Protein AF-0000000075396058 (afdb_homodimer)

Radius of gyration: 32.79 Å; Cα contacts (8 Å, |Δi|>4): 788; chains: 2; bounding box: 93×142×96 Å

Solvent-accessible surface area (backbone atoms only — not comparable to full-atom values): 21348 Å² total; per-residue (Å²): 136,85,81,78,80,78,78,78,79,78,77,77,77,78,76,76,76,70,73,75,67,72,75,77,78,73,84,74,80,74,56,50,67,60,26,22,33,31,39,32,47,31,36,39,65,85,55,30,46,33,40,30,45,34,37,39,30,55,91,78,32,35,40,34,34,44,33,38,32,47,72,54,61,63,37,39,37,41,35,28,42,85,10,44,29,42,36,34,37,79,69,97,84,41,48,61,47,78,44,76,71,80,48,47,59,82,54,47,57,63,62,65,88,40,48,75,75,49,74,49,78,52,70,86,34,57,17,40,32,33,37,40,85,94,44,35,39,43,29,24,27,62,88,79,56,45,69,44,34,40,38,34,68,77,53,32,37,35,38,36,29,40,77,42,75,68,38,78,74,65,72,82,76,69,62,75,59,71,72,62,71,50,74,80,68,80,122,136,85,82,76,82,78,79,78,80,78,76,78,79,77,77,77,74,70,74,75,68,73,76,78,80,73,85,75,81,74,56,51,67,58,25,23,32,32,38,30,46,30,37,39,65,85,55,31,45,34,40,29,45,35,37,39,30,56,92,79,32,36,40,35,36,44,32,39,31,46,72,54,62,63,37,41,37,42,34,28,43,86,10,43,29,43,38,33,38,80,71,95,83,42,48,62,48,78,45,75,71,79,49,46,59,82,52,47,57,64,63,66,88,40,46,76,75,49,74,48,77,53,70,84,34,56,16,39,33,30,36,40,87,94,43,34,39,42,28,26,28,62,88,79,58,44,69,42,36,40,37,34,69,76,52,31,36,34,37,38,30,40,76,40,76,68,38,78,76,65,72,83,77,70,63,76,60,71,73,62,71,52,74,80,68,82,121

pLDDT: mean 89.06, std 17.6, range [31.69, 98.94]

Sequence (374 aa):
MRLKNFLLCVTSSIIFLQSINPSVEWPDPTPWPEQFHALLCMTLYSGGHQITDLWYDWPKGRNVNLQQKQLGVFMYDIEWNNGTSFYYTLGTNGTCETVDFGVGIPRPDFLDGANYLGTEVKDGFLCNVWEKVDFIWYYEDVATKRPVRWDFYDGIITHVMTFEVGATLPDSTVQAPEYCFTAQKDVMRLKNFLLCVTSSIIFLQSINPSVEWPDPTPWPEQFHALLCMTLYSGGHQITDLWYDWPKGRNVNLQQKQLGVFMYDIEWNNGTSFYYTLGTNGTCETVDFGVGIPRPDFLDGANYLGTEVKDGFLCNVWEKVDFIWYYEDVATKRPVRWDFYDGIITHVMTFEVGATLPDSTVQAPEYCFTAQKDV

Structure (mmCIF, N/CA/C/O backbone):
data_AF-0000000075396058-model_v1
#
loop_
_entity.id
_entity.type
_entity.pdbx_description
1 polymer 'Transferring glycosyl groups'
#
loop_
_atom_site.group_PDB
_atom_site.id
_atom_site.type_symbol
_atom_site.label_atom_id
_atom_site.label_alt_id
_atom_site.label_comp_id
_atom_site.label_asym_id
_atom_site.label_entity_id
_atom_site.label_seq_id
_atom_site.pdbx_PDB_ins_code
_atom_site.Cartn_x
_atom_site.Cartn_y
_atom_site.Cartn_z
_atom_site.occupancy
_atom_site.B_iso_or_equiv
_atom_site.auth_seq_id
_atom_site.auth_comp_id
_atom_site.auth_asym_id
_atom_site.auth_atom_id
_atom_site.pdbx_PDB_model_num
ATOM 1 N N . MET A 1 1 ? -33.375 -95.688 20.641 1 32.75 1 MET A N 1
ATOM 2 C CA . MET A 1 1 ? -33.781 -94.312 20.359 1 32.75 1 MET A CA 1
ATOM 3 C C . MET A 1 1 ? -32.562 -93.438 20.328 1 32.75 1 MET A C 1
ATOM 5 O O . MET A 1 1 ? -31.938 -93.188 21.359 1 32.75 1 MET A O 1
ATOM 9 N N . ARG A 1 2 ? -31.75 -93.438 19.188 1 38.88 2 ARG A N 1
ATOM 10 C CA . ARG A 1 2 ? -30.516 -92.688 18.859 1 38.88 2 ARG A CA 1
ATOM 11 C C . ARG A 1 2 ? -30.734 -91.188 18.844 1 38.88 2 ARG A C 1
ATOM 13 O O . ARG A 1 2 ? -31.625 -90.688 18.141 1 38.88 2 ARG A O 1
ATOM 20 N N . LEU A 1 3 ? -30.391 -90.438 19.891 1 39.25 3 LEU A N 1
ATOM 21 C CA . LEU A 1 3 ? -30.453 -89 20.094 1 39.25 3 LEU A CA 1
ATOM 22 C C . LEU A 1 3 ? -29.578 -88.25 19.078 1 39.25 3 LEU A C 1
ATOM 24 O O . LEU A 1 3 ? -28.359 -88.438 19.047 1 39.25 3 LEU A O 1
ATOM 28 N N . LYS A 1 4 ? -30.141 -87.938 17.875 1 42.75 4 LYS A N 1
ATOM 29 C CA . LYS A 1 4 ? -29.484 -87.125 16.859 1 42.75 4 LYS A CA 1
ATOM 30 C C . LYS A 1 4 ? -29.188 -85.688 17.406 1 42.75 4 LYS A C 1
ATOM 32 O O . LYS A 1 4 ? -30.094 -85.062 17.891 1 42.75 4 LYS A O 1
ATOM 37 N N . ASN A 1 5 ? -27.969 -85.438 17.906 1 44.66 5 ASN A N 1
ATOM 38 C CA . ASN A 1 5 ? -27.469 -84.062 18.281 1 44.66 5 ASN A CA 1
ATOM 39 C C . ASN A 1 5 ? -27.562 -83.125 17.109 1 44.66 5 ASN A C 1
ATOM 41 O O . ASN A 1 5 ? -26.953 -83.312 16.062 1 44.66 5 ASN A O 1
ATOM 45 N N . PHE A 1 6 ? -28.688 -82.375 16.938 1 48.5 6 PHE A N 1
ATOM 46 C CA . PHE A 1 6 ? -28.828 -81.25 16.031 1 48.5 6 PHE A CA 1
ATOM 47 C C . PHE A 1 6 ? -27.844 -80.125 16.391 1 48.5 6 PHE A C 1
ATOM 49 O O . PHE A 1 6 ? -27.953 -79.562 17.469 1 48.5 6 PHE A O 1
ATOM 56 N N . LEU A 1 7 ? -26.609 -80.188 15.891 1 44.53 7 LEU A N 1
ATOM 57 C CA . LEU A 1 7 ? -25.672 -79.062 16.016 1 44.53 7 LEU A CA 1
ATOM 58 C C . LEU A 1 7 ? -26.203 -77.812 15.336 1 44.53 7 LEU A C 1
ATOM 60 O O . LEU A 1 7 ? -26.438 -77.812 14.125 1 44.53 7 LEU A O 1
ATOM 64 N N . LEU A 1 8 ? -26.891 -76.938 16.078 1 48.81 8 LEU A N 1
ATOM 65 C CA . LEU A 1 8 ? -27.297 -75.625 15.617 1 48.81 8 LEU A CA 1
ATOM 66 C C . LEU A 1 8 ? -26.062 -74.75 15.297 1 48.81 8 LEU A C 1
ATOM 68 O O . LEU A 1 8 ? -25.25 -74.5 16.188 1 48.81 8 LEU A O 1
ATOM 72 N N . CYS A 1 9 ? -25.641 -74.688 14.031 1 49.81 9 CYS A N 1
ATOM 73 C CA . CYS A 1 9 ? -24.609 -73.75 13.57 1 49.81 9 CYS A CA 1
ATOM 74 C C . CYS A 1 9 ? -25.094 -72.312 13.703 1 49.81 9 CYS A C 1
ATOM 76 O O . CYS A 1 9 ? -26 -71.875 12.984 1 49.81 9 CYS A O 1
ATOM 78 N N . VAL A 1 10 ? -24.875 -71.688 14.844 1 50.22 10 VAL A N 1
ATOM 79 C CA . VAL A 1 10 ? -25.078 -70.25 14.984 1 50.22 10 VAL A CA 1
ATOM 80 C C . VAL A 1 10 ? -24.109 -69.5 14.07 1 50.22 10 VAL A C 1
ATOM 82 O O . VAL A 1 10 ? -22.891 -69.5 14.266 1 50.22 10 VAL A O 1
ATOM 85 N N . THR A 1 11 ? -24.484 -69.25 12.797 1 53.09 11 THR A N 1
ATOM 86 C CA . THR A 1 11 ? -23.734 -68.312 11.945 1 53.09 11 THR A CA 1
ATOM 87 C C . THR A 1 11 ? -23.734 -66.938 12.539 1 53.09 11 THR A C 1
ATOM 89 O O . THR A 1 11 ? -24.797 -66.312 12.719 1 53.09 11 THR A O 1
ATOM 92 N N . SER A 1 12 ? -22.766 -66.562 13.359 1 53.81 12 SER A N 1
ATOM 93 C CA . SER A 1 12 ? -22.547 -65.188 13.797 1 53.81 12 SER A CA 1
ATOM 94 C C . SER A 1 12 ? -22.359 -64.25 12.602 1 53.81 12 SER A C 1
ATOM 96 O O . SER A 1 12 ? -21.438 -64.375 11.805 1 53.81 12 SER A O 1
ATOM 98 N N . SER A 1 13 ? -23.453 -63.656 12.109 1 56.41 13 SER A N 1
ATOM 99 C CA . SER A 1 13 ? -23.344 -62.562 11.141 1 56.41 13 SER A CA 1
ATOM 100 C C . SER A 1 13 ? -22.516 -61.406 11.695 1 56.41 13 SER A C 1
ATOM 102 O O . SER A 1 13 ? -22.922 -60.719 12.633 1 56.41 13 SER A O 1
ATOM 104 N N . ILE A 1 14 ? -21.188 -61.406 11.57 1 55.41 14 ILE A N 1
ATOM 105 C CA . ILE A 1 14 ? -20.359 -60.25 11.859 1 55.41 14 ILE A CA 1
ATOM 106 C C . ILE A 1 14 ? -20.797 -59.062 11 1 55.41 14 ILE A C 1
ATOM 108 O O . ILE A 1 14 ? -20.672 -59.094 9.773 1 55.41 14 ILE A O 1
ATOM 112 N N . ILE A 1 15 ? -21.766 -58.281 11.453 1 55.16 15 ILE A N 1
ATOM 113 C CA . ILE A 1 15 ? -22.062 -57 10.82 1 55.16 15 ILE A CA 1
ATOM 114 C C . ILE A 1 15 ? -20.797 -56.125 10.781 1 55.16 15 ILE A C 1
ATOM 116 O O . ILE A 1 15 ? -20.297 -55.719 11.828 1 55.16 15 ILE A O 1
ATOM 120 N N . PHE A 1 16 ? -19.953 -56.188 9.711 1 50.94 16 PHE A N 1
ATOM 121 C CA . PHE A 1 16 ? -18.922 -55.188 9.461 1 50.94 16 PHE A CA 1
ATOM 122 C C . PHE A 1 16 ? -19.531 -53.781 9.414 1 50.94 16 PHE A C 1
ATOM 124 O O . PHE A 1 16 ? -20.219 -53.438 8.453 1 50.94 16 PHE A O 1
ATOM 131 N N . LEU A 1 17 ? -19.734 -53.125 10.539 1 51.53 17 LEU A N 1
ATOM 132 C CA . LEU A 1 17 ? -19.922 -51.688 10.492 1 51.53 17 LEU A CA 1
ATOM 133 C C . LEU A 1 17 ? -18.844 -51.031 9.656 1 51.53 17 LEU A C 1
ATOM 135 O O . LEU A 1 17 ? -17.688 -50.969 10.062 1 51.53 17 LEU A O 1
ATOM 139 N N . GLN A 1 18 ? -19.062 -50.969 8.391 1 53.5 18 GLN A N 1
ATOM 140 C CA . GLN A 1 18 ? -18.219 -50.031 7.633 1 53.5 18 GLN A CA 1
ATOM 141 C C . GLN A 1 18 ? -18.25 -48.656 8.227 1 53.5 18 GLN A C 1
ATOM 143 O O . GLN A 1 18 ? -19.328 -48.031 8.328 1 53.5 18 GLN A O 1
ATOM 148 N N . SER A 1 19 ? -17.359 -48.312 9.086 1 50.75 19 SER A N 1
ATOM 149 C CA . SER A 1 19 ? -17.188 -46.875 9.406 1 50.75 19 SER A CA 1
ATOM 150 C C . SER A 1 19 ? -17.172 -46.031 8.141 1 50.75 19 SER A C 1
ATOM 152 O O . SER A 1 19 ? -16.266 -46.156 7.312 1 50.75 19 SER A O 1
ATOM 154 N N . ILE A 1 20 ? -18.281 -45.719 7.574 1 50.78 20 ILE A N 1
ATOM 155 C CA . ILE A 1 20 ? -18.234 -44.625 6.621 1 50.78 20 ILE A CA 1
ATOM 156 C C . ILE A 1 20 ? -17.422 -43.469 7.207 1 50.78 20 ILE A C 1
ATOM 158 O O . ILE A 1 20 ? -17.859 -42.812 8.164 1 50.78 20 ILE A O 1
ATOM 162 N N . ASN A 1 21 ? -16.109 -43.562 7.309 1 51.34 21 ASN A N 1
ATOM 163 C CA . ASN A 1 21 ? -15.406 -42.312 7.539 1 51.34 21 ASN A CA 1
ATOM 164 C C . ASN A 1 21 ? -15.852 -41.219 6.559 1 51.34 21 ASN A C 1
ATOM 166 O O . ASN A 1 21 ? -15.633 -41.344 5.352 1 51.34 21 ASN A O 1
ATOM 170 N N . PRO A 1 22 ? -16.891 -40.531 6.723 1 53.31 22 PRO A N 1
ATOM 171 C CA . PRO A 1 22 ? -17.156 -39.438 5.773 1 53.31 22 PRO A CA 1
ATOM 172 C C . PRO A 1 22 ? -15.891 -38.719 5.32 1 53.31 22 PRO A C 1
ATOM 174 O O . PRO A 1 22 ? -15.07 -38.312 6.148 1 53.31 22 PRO A O 1
ATOM 177 N N . SER A 1 23 ? -15.242 -39.094 4.273 1 56.88 23 SER A N 1
ATOM 178 C CA . SER A 1 23 ? -14.156 -38.312 3.691 1 56.88 23 SER A CA 1
ATOM 179 C C . SER A 1 23 ? -14.406 -36.812 3.854 1 56.88 23 SER A C 1
ATOM 181 O O . SER A 1 23 ? -15.398 -36.281 3.34 1 56.88 23 SER A O 1
ATOM 183 N N . VAL A 1 24 ? -14.281 -36.219 4.992 1 63.31 24 VAL A N 1
ATOM 184 C CA . VAL A 1 24 ? -14.375 -34.75 5.129 1 63.31 24 VAL A CA 1
ATOM 185 C C . VAL A 1 24 ? -13.695 -34.094 3.939 1 63.31 24 VAL A C 1
ATOM 187 O O . VAL A 1 24 ? -12.516 -34.312 3.686 1 63.31 24 VAL A O 1
ATOM 190 N N . GLU A 1 25 ? -14.383 -33.812 2.891 1 79 25 GLU A N 1
ATOM 191 C CA . GLU A 1 25 ? -13.836 -33.156 1.717 1 79 25 GLU A CA 1
ATOM 192 C C . GLU A 1 25 ? -13.461 -31.703 2.037 1 79 25 GLU A C 1
ATOM 194 O O . GLU A 1 25 ? -14.312 -30.891 2.422 1 79 25 GLU A O 1
ATOM 199 N N . TRP A 1 26 ? -12.156 -31.5 2.213 1 88.19 26 TRP A N 1
ATOM 200 C CA . TRP A 1 26 ? -11.641 -30.141 2.438 1 88.19 26 TRP A CA 1
ATOM 201 C C . TRP A 1 26 ? -11.742 -29.312 1.165 1 88.19 26 TRP A C 1
ATOM 203 O O . TRP A 1 26 ? -11.688 -29.844 0.056 1 88.19 26 TRP A O 1
ATOM 213 N N . PRO A 1 27 ? -11.961 -28.016 1.274 1 95.06 27 PRO A N 1
ATOM 214 C CA . PRO A 1 27 ? -12.07 -27.172 0.08 1 95.06 27 PRO A CA 1
ATOM 215 C C . PRO A 1 27 ? -10.773 -27.125 -0.73 1 95.06 27 PRO A C 1
ATOM 217 O O . PRO A 1 27 ? -9.688 -27.156 -0.158 1 95.06 27 PRO A O 1
ATOM 220 N N . ASP A 1 28 ? -10.938 -27.125 -2.006 1 96.19 28 ASP A N 1
ATOM 221 C CA . ASP A 1 28 ? -9.805 -26.875 -2.893 1 96.19 28 ASP A CA 1
ATOM 222 C C . ASP A 1 28 ? -9.57 -25.375 -3.066 1 96.19 28 ASP A C 1
ATOM 224 O O . ASP A 1 28 ? -10.523 -24.594 -3.127 1 96.19 28 ASP A O 1
ATOM 228 N N . PRO A 1 29 ? -8.305 -24.969 -3.156 1 97.75 29 PRO A N 1
ATOM 229 C CA . PRO A 1 29 ? -8.078 -23.562 -3.492 1 97.75 29 PRO A CA 1
ATOM 230 C C . PRO A 1 29 ? -8.594 -23.203 -4.883 1 97.75 29 PRO A C 1
ATOM 232 O O . PRO A 1 29 ? -8.539 -24.016 -5.801 1 97.75 29 PRO A O 1
ATOM 235 N N . THR A 1 30 ? -9.117 -22.016 -4.992 1 98.25 30 THR A N 1
ATOM 236 C CA . THR A 1 30 ? -9.5 -21.531 -6.312 1 98.25 30 THR A CA 1
ATOM 237 C C . THR A 1 30 ? -8.266 -21.281 -7.176 1 98.25 30 THR A C 1
ATOM 239 O O . THR A 1 30 ? -7.332 -20.594 -6.762 1 98.25 30 THR A O 1
ATOM 242 N N . PRO A 1 31 ? -8.219 -21.875 -8.328 1 98.56 31 PRO A N 1
ATOM 243 C CA . PRO A 1 31 ? -7.102 -21.531 -9.211 1 98.56 31 PRO A CA 1
ATOM 244 C C . PRO A 1 31 ? -7.031 -20.047 -9.523 1 98.56 31 PRO A C 1
ATOM 246 O O . PRO A 1 31 ? -8.062 -19.375 -9.586 1 98.56 31 PRO A O 1
ATOM 249 N N . TRP A 1 32 ? -5.852 -19.578 -9.742 1 98.69 32 TRP A N 1
ATOM 250 C CA . TRP A 1 32 ? -5.711 -18.188 -10.188 1 98.69 32 TRP A CA 1
ATOM 251 C C . TRP A 1 32 ? -6.375 -17.984 -11.547 1 98.69 32 TRP A C 1
ATOM 253 O O . TRP A 1 32 ? -6.305 -18.859 -12.414 1 98.69 32 TRP A O 1
ATOM 263 N N . PRO A 1 33 ? -7.074 -16.828 -11.719 1 98.69 33 PRO A N 1
ATOM 264 C CA . PRO A 1 33 ? -7.477 -16.484 -13.086 1 98.69 33 PRO A CA 1
ATOM 265 C C . PRO A 1 33 ? -6.289 -16.406 -14.047 1 98.69 33 PRO A C 1
ATOM 267 O O . PRO A 1 33 ? -5.172 -16.094 -13.617 1 98.69 33 PRO A O 1
ATOM 270 N N . GLU A 1 34 ? -6.57 -16.609 -15.289 1 98.62 34 GLU A N 1
ATOM 271 C CA . GLU A 1 34 ? -5.512 -16.594 -16.297 1 98.62 34 GLU A CA 1
ATOM 272 C C . GLU A 1 34 ? -4.859 -15.211 -16.375 1 98.62 34 GLU A C 1
ATOM 274 O O . GLU A 1 34 ? -3.691 -15.094 -16.75 1 98.62 34 GLU A O 1
ATOM 279 N N . GLN A 1 35 ? -5.605 -14.242 -16.141 1 98.75 35 GLN A N 1
ATOM 280 C CA . GLN A 1 35 ? -5.121 -12.867 -16.125 1 98.75 35 GLN A CA 1
ATOM 281 C C . GLN A 1 35 ? -5.734 -12.07 -14.977 1 98.75 35 GLN A C 1
ATOM 283 O O . GLN A 1 35 ? -6.938 -12.164 -14.727 1 98.75 35 GLN A O 1
ATOM 288 N N . PHE A 1 36 ? -4.898 -11.281 -14.273 1 98.88 36 PHE A N 1
ATOM 289 C CA . PHE A 1 36 ? -5.422 -10.398 -13.242 1 98.88 36 PHE A CA 1
ATOM 290 C C . PHE A 1 36 ? -4.391 -9.344 -12.867 1 98.88 36 PHE A C 1
ATOM 292 O O . PHE A 1 36 ? -3.207 -9.477 -13.188 1 98.88 36 PHE A O 1
ATOM 299 N N . HIS A 1 37 ? -4.805 -8.289 -12.297 1 98.88 37 HIS A N 1
ATOM 300 C CA . HIS A 1 37 ? -4.008 -7.293 -11.594 1 98.88 37 HIS A CA 1
ATOM 301 C C . HIS A 1 37 ? -4.301 -7.316 -10.094 1 98.88 37 HIS A C 1
ATOM 303 O O . HIS A 1 37 ? -5.461 -7.352 -9.688 1 98.88 37 HIS A O 1
ATOM 309 N N . ALA A 1 38 ? -3.289 -7.367 -9.281 1 98.88 38 ALA A N 1
ATOM 310 C CA . ALA A 1 38 ? -3.422 -7.234 -7.832 1 98.88 38 ALA A CA 1
ATOM 311 C C . ALA A 1 38 ? -2.529 -6.113 -7.297 1 98.88 38 ALA A C 1
ATOM 313 O O . ALA A 1 38 ? -1.354 -6.027 -7.66 1 98.88 38 ALA A O 1
ATOM 314 N N . LEU A 1 39 ? -3.111 -5.215 -6.562 1 98.94 39 LEU A N 1
ATOM 315 C CA . LEU A 1 39 ? -2.352 -4.273 -5.75 1 98.94 39 LEU A CA 1
ATOM 316 C C . LEU A 1 39 ? -2.016 -4.875 -4.391 1 98.94 39 LEU A C 1
ATOM 318 O O . LEU A 1 39 ? -2.898 -5.383 -3.697 1 98.94 39 LEU A O 1
ATOM 322 N N . LEU A 1 40 ? -0.721 -4.832 -4.031 1 98.94 40 LEU A N 1
ATOM 323 C CA . LEU A 1 40 ? -0.261 -5.555 -2.848 1 98.94 40 LEU A CA 1
ATOM 324 C C . LEU A 1 40 ? 0.458 -4.617 -1.885 1 98.94 40 LEU A C 1
ATOM 326 O O . LEU A 1 40 ? 1.258 -3.777 -2.309 1 98.94 40 LEU A O 1
ATOM 330 N N . CYS A 1 41 ? 0.124 -4.668 -0.659 1 98.81 41 CYS A N 1
ATOM 331 C CA . CYS A 1 41 ? 0.947 -4.133 0.419 1 98.81 41 CYS A CA 1
ATOM 332 C C . CYS A 1 41 ? 1.775 -5.23 1.073 1 98.81 41 CYS A C 1
ATOM 334 O O . CYS A 1 41 ? 1.227 -6.227 1.549 1 98.81 41 CYS A O 1
ATOM 336 N N . MET A 1 42 ? 3.088 -4.977 1.146 1 98.56 42 MET A N 1
ATOM 337 C CA . MET A 1 42 ? 3.963 -6.066 1.566 1 98.56 42 MET A CA 1
ATOM 338 C C . MET A 1 42 ? 4.887 -5.617 2.693 1 98.56 42 MET A C 1
ATOM 340 O O . MET A 1 42 ? 5.32 -4.465 2.725 1 98.56 42 MET A O 1
ATOM 344 N N . THR A 1 43 ? 5.09 -6.496 3.596 1 97.88 43 THR A N 1
ATOM 345 C CA . THR A 1 43 ? 6.223 -6.418 4.508 1 97.88 43 THR A CA 1
ATOM 346 C C . THR A 1 43 ? 7.32 -7.398 4.098 1 97.88 43 THR A C 1
ATOM 348 O O . THR A 1 43 ? 7.074 -8.602 3.984 1 97.88 43 THR A O 1
ATOM 351 N N . LEU A 1 44 ? 8.445 -6.844 3.918 1 97.06 44 LEU A N 1
ATOM 352 C CA . LEU A 1 44 ? 9.57 -7.648 3.439 1 97.06 44 LEU A CA 1
ATOM 353 C C . LEU A 1 44 ? 10.258 -8.359 4.594 1 97.06 44 LEU A C 1
ATOM 355 O O . LEU A 1 44 ? 10.031 -8.031 5.762 1 97.06 44 LEU A O 1
ATOM 359 N N . TYR A 1 45 ? 11.102 -9.32 4.262 1 94.81 45 TYR A N 1
ATOM 360 C CA . TYR A 1 45 ? 11.797 -10.094 5.281 1 94.81 45 TYR A CA 1
ATOM 361 C C . TYR A 1 45 ? 12.656 -9.195 6.16 1 94.81 45 TYR A C 1
ATOM 363 O O . TYR A 1 45 ? 12.867 -9.484 7.34 1 94.81 45 TYR A O 1
ATOM 371 N N . SER A 1 46 ? 13.094 -8.07 5.605 1 90.81 46 SER A N 1
ATOM 372 C CA . SER A 1 46 ? 13.922 -7.113 6.328 1 90.81 46 SER A CA 1
ATOM 373 C C . SER A 1 46 ? 13.094 -6.273 7.293 1 90.81 46 SER A C 1
ATOM 375 O O . SER A 1 46 ? 13.641 -5.57 8.141 1 90.81 46 SER A O 1
ATOM 377 N N . GLY A 1 47 ? 11.797 -6.348 7.129 1 91.69 47 GLY A N 1
ATOM 378 C CA . GLY A 1 47 ? 10.906 -5.496 7.906 1 91.69 47 GLY A CA 1
ATOM 379 C C . GLY A 1 47 ? 10.453 -4.262 7.148 1 91.69 47 GLY A C 1
ATOM 380 O O . GLY A 1 47 ? 9.523 -3.574 7.574 1 91.69 47 GLY A O 1
ATOM 381 N N . GLY A 1 48 ? 11.086 -4.012 6.047 1 95.38 48 GLY A N 1
ATOM 382 C CA . GLY A 1 48 ? 10.68 -2.893 5.211 1 95.38 48 GLY A CA 1
ATOM 383 C C . GLY A 1 48 ? 9.367 -3.135 4.496 1 95.38 48 GLY A C 1
ATOM 384 O O . GLY A 1 48 ? 8.844 -4.25 4.504 1 95.38 48 GLY A O 1
ATOM 385 N N . HIS A 1 49 ? 8.867 -2.018 3.91 1 98.5 49 HIS A N 1
ATOM 386 C CA . HIS A 1 49 ? 7.562 -2.098 3.256 1 98.5 49 HIS A CA 1
ATOM 387 C C . HIS A 1 49 ? 7.688 -1.883 1.752 1 98.5 49 HIS A C 1
ATOM 389 O O . HIS A 1 49 ? 8.641 -1.251 1.288 1 98.5 49 HIS A O 1
ATOM 395 N N . GLN A 1 50 ? 6.754 -2.484 1.068 1 98.62 50 GLN A N 1
ATOM 396 C CA . GLN A 1 50 ? 6.711 -2.395 -0.387 1 98.62 50 GLN A CA 1
ATOM 397 C C . GLN A 1 50 ? 5.27 -2.439 -0.897 1 98.62 50 GLN A C 1
ATOM 399 O O . GLN A 1 50 ? 4.445 -3.189 -0.372 1 98.62 50 GLN A O 1
ATOM 404 N N . ILE A 1 51 ? 4.996 -1.568 -1.822 1 98.88 51 ILE A N 1
ATOM 405 C CA . ILE A 1 51 ? 3.764 -1.683 -2.592 1 98.88 51 ILE A CA 1
ATOM 406 C C . ILE A 1 51 ? 4.07 -2.254 -3.975 1 98.88 51 ILE A C 1
ATOM 408 O O . ILE A 1 51 ? 5.004 -1.808 -4.645 1 98.88 51 ILE A O 1
ATOM 412 N N . THR A 1 52 ? 3.275 -3.264 -4.367 1 98.81 52 THR A N 1
ATOM 413 C CA . THR A 1 52 ? 3.521 -3.904 -5.652 1 98.81 52 THR A CA 1
ATOM 414 C C . THR A 1 52 ? 2.246 -3.941 -6.492 1 98.81 52 THR A C 1
ATOM 416 O O . THR A 1 52 ? 1.189 -4.348 -6.004 1 98.81 52 THR A O 1
ATOM 419 N N . ASP A 1 53 ? 2.354 -3.453 -7.699 1 98.75 53 ASP A N 1
ATOM 420 C CA . ASP A 1 53 ? 1.382 -3.783 -8.742 1 98.75 53 ASP A CA 1
ATOM 421 C C . ASP A 1 53 ? 1.755 -5.082 -9.445 1 98.75 53 ASP A C 1
ATOM 423 O O . ASP A 1 53 ? 2.697 -5.113 -10.242 1 98.75 53 ASP A O 1
ATOM 427 N N . LEU A 1 54 ? 1.05 -6.078 -9.109 1 98.81 54 LEU A N 1
ATOM 428 C CA . LEU A 1 54 ? 1.269 -7.383 -9.727 1 98.81 54 LEU A CA 1
ATOM 429 C C . LEU A 1 54 ? 0.349 -7.574 -10.93 1 98.81 54 LEU A C 1
ATOM 431 O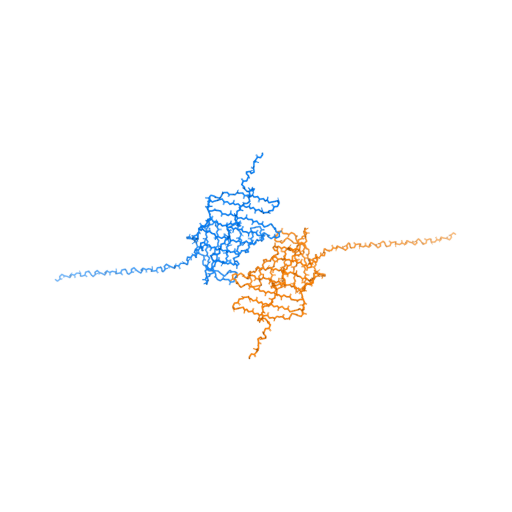 O . LEU A 1 54 ? -0.875 -7.527 -10.789 1 98.81 54 LEU A O 1
ATOM 435 N N . TRP A 1 55 ? 0.915 -7.73 -12.086 1 98.81 55 TRP A N 1
ATOM 436 C CA . TRP A 1 55 ? 0.194 -8.094 -13.305 1 98.81 55 TRP A CA 1
ATOM 437 C C . TRP A 1 55 ? 0.541 -9.516 -13.742 1 98.81 55 TRP A C 1
ATOM 439 O O . TRP A 1 55 ? 1.66 -9.773 -14.188 1 98.81 55 TRP A O 1
ATOM 449 N N . TYR A 1 56 ? -0.416 -10.414 -13.555 1 98.75 56 TYR A N 1
ATOM 450 C CA . TYR A 1 56 ? -0.271 -11.82 -13.922 1 98.75 56 TYR A CA 1
ATOM 451 C C . TYR A 1 56 ? -0.95 -12.117 -15.25 1 98.75 56 TYR A C 1
ATOM 453 O O . TYR A 1 56 ? -2.117 -11.773 -15.445 1 98.75 56 TYR A O 1
ATOM 461 N N . ASP A 1 57 ? -0.209 -12.656 -16.203 1 98.62 57 ASP A N 1
ATOM 462 C CA . ASP A 1 57 ? -0.702 -12.984 -17.531 1 98.62 57 ASP A CA 1
ATOM 463 C C . ASP A 1 57 ? -0.205 -14.352 -17.984 1 98.62 57 ASP A C 1
ATOM 465 O O . ASP A 1 57 ? 0.848 -14.461 -18.625 1 98.62 57 ASP A O 1
ATOM 469 N N . TRP A 1 58 ? -1.007 -15.352 -17.703 1 98.44 58 TRP A N 1
ATOM 470 C CA . TRP A 1 58 ? -0.604 -16.719 -17.984 1 98.44 58 TRP A CA 1
ATOM 471 C C . TRP A 1 58 ? -0.507 -16.969 -19.484 1 98.44 58 TRP A C 1
ATOM 473 O O . TRP A 1 58 ? 0.495 -17.5 -19.969 1 98.44 58 TRP A O 1
ATOM 483 N N . PRO A 1 59 ? -1.498 -16.547 -20.312 1 97.94 59 PRO A N 1
ATOM 484 C CA . PRO A 1 59 ? -1.406 -16.781 -21.75 1 97.94 59 PRO A CA 1
ATOM 485 C C . PRO A 1 59 ? -0.156 -16.156 -22.375 1 97.94 59 PRO A C 1
ATOM 487 O O . PRO A 1 59 ? 0.414 -16.719 -23.312 1 97.94 59 PRO A O 1
ATOM 490 N N . LYS A 1 60 ? 0.285 -15.07 -21.859 1 97.12 60 LYS A N 1
ATOM 491 C CA . LYS A 1 60 ? 1.463 -14.414 -22.422 1 97.12 60 LYS A CA 1
ATOM 492 C C . LYS A 1 60 ? 2.73 -14.828 -21.688 1 97.12 60 LYS A C 1
ATOM 494 O O . LYS A 1 60 ? 3.83 -14.398 -22.031 1 97.12 60 LYS A O 1
ATOM 499 N N . GLY A 1 61 ? 2.596 -15.586 -20.594 1 97.62 61 GLY A N 1
ATOM 500 C CA . GLY A 1 61 ? 3.721 -16.156 -19.875 1 97.62 61 GLY A CA 1
ATOM 501 C C . GLY A 1 61 ? 4.508 -15.125 -19.094 1 97.62 61 GLY A C 1
ATOM 502 O O . GLY A 1 61 ? 5.734 -15.188 -19.031 1 97.62 61 GLY A O 1
ATOM 503 N N . ARG A 1 62 ? 3.785 -14.109 -18.531 1 97.88 62 ARG A N 1
ATOM 504 C CA . ARG A 1 62 ? 4.531 -13.078 -17.828 1 97.88 62 ARG A CA 1
ATOM 505 C C . ARG A 1 62 ? 3.879 -12.758 -16.484 1 97.88 62 ARG A C 1
ATOM 507 O O . ARG A 1 62 ? 2.654 -12.781 -16.359 1 97.88 62 ARG A O 1
ATOM 514 N N . ASN A 1 63 ? 4.641 -12.594 -15.516 1 98.12 63 ASN A N 1
ATOM 515 C CA . ASN A 1 63 ? 4.352 -12.102 -14.172 1 98.12 63 ASN A CA 1
ATOM 516 C C . ASN A 1 63 ? 5.129 -10.82 -13.867 1 98.12 63 ASN A C 1
ATOM 518 O O . ASN A 1 63 ? 6.332 -10.875 -13.602 1 98.12 63 ASN A O 1
ATOM 522 N N . VAL A 1 64 ? 4.426 -9.695 -13.906 1 98.31 64 VAL A N 1
ATOM 523 C CA . VAL A 1 64 ? 5.07 -8.391 -13.805 1 98.31 64 VAL A CA 1
ATOM 524 C C . VAL A 1 64 ? 4.809 -7.793 -12.43 1 98.31 64 VAL A C 1
ATOM 526 O O . VAL A 1 64 ? 3.654 -7.617 -12.023 1 98.31 64 VAL A O 1
ATOM 529 N N . ASN A 1 65 ? 5.836 -7.527 -11.719 1 98.38 65 ASN A N 1
ATOM 530 C CA . ASN A 1 65 ? 5.762 -6.852 -10.43 1 98.38 65 ASN A CA 1
ATOM 531 C C . ASN A 1 65 ? 6.367 -5.449 -10.492 1 98.38 65 ASN A C 1
ATOM 533 O O . ASN A 1 65 ? 7.586 -5.301 -10.609 1 98.38 65 ASN A O 1
ATOM 537 N N . LEU A 1 66 ? 5.555 -4.445 -10.492 1 98.19 66 LEU A N 1
ATOM 538 C CA . LEU A 1 66 ? 6.004 -3.064 -10.344 1 98.19 66 LEU A CA 1
ATOM 539 C C . LEU A 1 66 ? 6.055 -2.67 -8.867 1 98.19 66 LEU A C 1
ATOM 541 O O . LEU A 1 66 ? 5.016 -2.543 -8.219 1 98.19 66 LEU A O 1
ATOM 545 N N . GLN A 1 67 ? 7.25 -2.461 -8.359 1 98.38 67 GLN A N 1
ATOM 546 C CA . GLN A 1 67 ? 7.473 -2.418 -6.918 1 98.38 67 GLN A CA 1
ATOM 547 C C . GLN A 1 67 ? 7.906 -1.024 -6.469 1 98.38 67 GLN A C 1
ATOM 549 O O . GLN A 1 67 ? 8.883 -0.476 -6.984 1 98.38 67 GLN A O 1
ATOM 554 N N . GLN A 1 68 ? 7.203 -0.489 -5.566 1 98.75 68 GLN A N 1
ATOM 555 C CA . GLN A 1 68 ? 7.621 0.708 -4.844 1 98.75 68 GLN A CA 1
ATOM 556 C C . GLN A 1 68 ? 8.07 0.367 -3.428 1 98.75 68 GLN A C 1
ATOM 558 O O . GLN A 1 68 ? 7.246 0.112 -2.551 1 98.75 68 GLN A O 1
ATOM 563 N N . LYS A 1 69 ? 9.352 0.4 -3.219 1 97.88 69 LYS A N 1
ATOM 564 C CA . LYS A 1 69 ? 9.867 0.244 -1.864 1 97.88 69 LYS A CA 1
ATOM 565 C C . LYS A 1 69 ? 9.664 1.517 -1.047 1 97.88 69 LYS A C 1
ATOM 567 O O . LYS A 1 69 ? 9.719 2.623 -1.588 1 97.88 69 LYS A O 1
ATOM 572 N N . GLN A 1 70 ? 9.445 1.29 0.217 1 98.75 70 GLN A N 1
ATOM 573 C CA . GLN A 1 70 ? 9.242 2.434 1.1 1 98.75 70 GLN A CA 1
ATOM 574 C C . GLN A 1 70 ? 10.398 3.424 0.997 1 98.75 70 GLN A C 1
ATOM 576 O O . GLN A 1 70 ? 11.547 3.072 1.271 1 98.75 70 GLN A O 1
ATOM 581 N N . LEU A 1 71 ? 10.008 4.652 0.589 1 98.31 71 LEU A N 1
ATOM 582 C CA . LEU A 1 71 ? 10.938 5.766 0.464 1 98.31 71 LEU A CA 1
ATOM 583 C C . LEU A 1 71 ? 12.172 5.359 -0.331 1 98.31 71 LEU A C 1
ATOM 585 O O . LEU A 1 71 ? 13.273 5.844 -0.064 1 98.31 71 LEU A O 1
ATOM 589 N N . GLY A 1 72 ? 11.969 4.398 -1.208 1 95.12 72 GLY A N 1
ATOM 590 C CA . GLY A 1 72 ? 13.055 3.852 -2.004 1 95.12 72 GLY A CA 1
ATOM 591 C C . GLY A 1 72 ? 12.758 3.84 -3.49 1 95.12 72 GLY A C 1
ATOM 592 O O . GLY A 1 72 ? 12 4.676 -3.986 1 95.12 72 GLY A O 1
ATOM 593 N N . VAL A 1 73 ? 13.367 3.027 -4.164 1 92.25 73 VAL A N 1
ATOM 594 C CA . VAL A 1 73 ? 13.352 3.033 -5.625 1 92.25 73 VAL A CA 1
ATOM 595 C C . VAL A 1 73 ? 12.094 2.322 -6.125 1 92.25 73 VAL A C 1
ATOM 597 O O . VAL A 1 73 ? 11.555 1.45 -5.441 1 92.25 73 VAL A O 1
ATOM 600 N N . PHE A 1 74 ? 11.672 2.826 -7.27 1 96.81 74 PHE A N 1
ATOM 601 C CA . PHE A 1 74 ? 10.695 2.098 -8.062 1 96.81 74 PHE A CA 1
ATOM 602 C C . PHE A 1 74 ? 11.375 1.083 -8.969 1 96.81 74 PHE A C 1
ATOM 604 O O . PHE A 1 74 ? 12.273 1.438 -9.742 1 96.81 74 PHE A O 1
ATOM 611 N N . MET A 1 75 ? 10.977 -0.212 -8.828 1 97 75 MET A N 1
ATOM 612 C CA . MET A 1 75 ? 11.68 -1.279 -9.539 1 97 75 MET A CA 1
ATOM 613 C C . MET A 1 75 ? 10.711 -2.121 -10.359 1 97 75 MET A C 1
ATOM 615 O O . MET A 1 75 ? 9.578 -2.352 -9.945 1 97 75 MET A O 1
ATOM 619 N N . TYR A 1 76 ? 11.242 -2.533 -11.523 1 97.31 76 TYR A N 1
ATOM 620 C CA . TYR A 1 76 ? 10.539 -3.498 -12.367 1 97.31 76 TYR A CA 1
ATOM 621 C C . TYR A 1 76 ? 11.062 -4.91 -12.133 1 97.31 76 TYR A C 1
ATOM 623 O O . TYR A 1 76 ? 12.273 -5.137 -12.148 1 97.31 76 TYR A O 1
ATOM 631 N N . ASP A 1 77 ? 10.227 -5.758 -11.812 1 97.44 77 ASP A N 1
ATOM 632 C CA . ASP A 1 77 ? 10.484 -7.195 -11.734 1 97.44 77 ASP A CA 1
ATOM 633 C C . ASP A 1 77 ? 9.609 -7.961 -12.727 1 97.44 77 ASP A C 1
ATOM 635 O O . ASP A 1 77 ? 8.43 -8.203 -12.469 1 97.44 77 ASP A O 1
ATOM 639 N N . ILE A 1 78 ? 10.227 -8.297 -13.898 1 97.31 78 ILE A N 1
ATOM 640 C CA . ILE A 1 78 ? 9.516 -8.969 -14.977 1 97.31 78 ILE A CA 1
ATOM 641 C C . ILE A 1 78 ? 9.938 -10.438 -15.039 1 97.31 78 ILE A C 1
ATOM 643 O O . ILE A 1 78 ? 11.078 -10.75 -15.383 1 97.31 78 ILE A O 1
ATOM 647 N N . GLU A 1 79 ? 9 -11.273 -14.766 1 97.44 79 GLU A N 1
ATOM 648 C CA . GLU A 1 79 ? 9.25 -12.711 -14.781 1 97.44 79 GLU A CA 1
ATOM 649 C C . GLU A 1 79 ? 8.594 -13.367 -15.984 1 97.44 79 GLU A C 1
ATOM 651 O O . GLU A 1 79 ? 7.402 -13.164 -16.234 1 97.44 79 GLU A O 1
ATOM 656 N N . TRP A 1 80 ? 9.359 -14.203 -16.656 1 96.75 80 TRP A N 1
ATOM 657 C CA . TRP A 1 80 ? 8.852 -14.867 -17.859 1 96.75 80 TRP A CA 1
ATOM 658 C C . TRP A 1 80 ? 8.703 -16.375 -17.625 1 96.75 80 TRP A C 1
ATOM 660 O O . TRP A 1 80 ? 9.43 -16.953 -16.828 1 96.75 80 TRP A O 1
ATOM 670 N N . ASN A 1 81 ? 7.816 -16.906 -18.344 1 96.56 81 ASN A N 1
ATOM 671 C CA . ASN A 1 81 ? 7.52 -18.328 -18.219 1 96.56 81 ASN A CA 1
ATOM 672 C C . ASN A 1 81 ? 8.703 -19.203 -18.641 1 96.56 81 ASN A C 1
ATOM 674 O O . ASN A 1 81 ? 8.742 -20.391 -18.344 1 96.56 81 ASN A O 1
ATOM 678 N N . ASN A 1 82 ? 9.617 -18.688 -19.391 1 95.31 82 ASN A N 1
ATOM 679 C CA . ASN A 1 82 ? 10.789 -19.453 -19.781 1 95.31 82 ASN A CA 1
ATOM 680 C C . ASN A 1 82 ? 11.828 -19.5 -18.672 1 95.31 82 ASN A C 1
ATOM 682 O O . ASN A 1 82 ? 12.906 -20.078 -18.844 1 95.31 82 ASN A O 1
ATOM 686 N N . GLY A 1 83 ? 11.562 -18.797 -17.562 1 96.56 83 GLY A N 1
ATOM 687 C CA . GLY A 1 83 ? 12.43 -18.891 -16.406 1 96.56 83 GLY A CA 1
ATOM 688 C C . GLY A 1 83 ? 13.281 -17.641 -16.203 1 96.56 83 GLY A C 1
ATOM 689 O O . GLY A 1 83 ? 13.891 -17.469 -15.141 1 96.56 83 GLY A O 1
ATOM 690 N N . THR A 1 84 ? 13.289 -16.812 -17.203 1 95.5 84 THR A N 1
ATOM 691 C CA . THR A 1 84 ? 14.109 -15.602 -17.109 1 95.5 84 THR A CA 1
ATOM 692 C C . THR A 1 84 ? 13.359 -14.484 -16.391 1 95.5 84 THR A C 1
ATOM 694 O O . THR A 1 84 ? 12.164 -14.289 -16.625 1 95.5 84 THR A O 1
ATOM 697 N N . SER A 1 85 ? 14.086 -13.75 -15.562 1 96.62 85 SER A N 1
ATOM 698 C CA . SER A 1 85 ? 13.539 -12.57 -14.906 1 96.62 85 SER A CA 1
ATOM 699 C C . SER A 1 85 ? 14.461 -11.367 -15.062 1 96.62 85 SER A C 1
ATOM 701 O O . SER A 1 85 ? 15.688 -11.508 -15 1 96.62 85 SER A O 1
ATOM 703 N N . PHE A 1 86 ? 13.898 -10.266 -15.344 1 96.56 86 PHE A N 1
ATOM 704 C CA . PHE A 1 86 ? 14.617 -9 -15.391 1 96.56 86 PHE A CA 1
ATOM 705 C C . PHE A 1 86 ? 14.234 -8.117 -14.211 1 96.56 86 PHE A C 1
ATOM 707 O O . PHE A 1 86 ? 13.047 -7.883 -13.961 1 96.56 86 PHE A O 1
ATOM 714 N N . TYR A 1 87 ? 15.156 -7.691 -13.453 1 97.25 87 TYR A N 1
ATOM 715 C CA . TYR A 1 87 ? 15.008 -6.668 -12.422 1 97.25 87 TYR A CA 1
ATOM 716 C C . TYR A 1 87 ? 15.672 -5.363 -12.844 1 97.25 87 TYR A C 1
ATOM 718 O O . TYR A 1 87 ? 16.891 -5.32 -13.047 1 97.25 87 TYR A O 1
ATOM 726 N N . TYR A 1 88 ? 14.883 -4.32 -12.969 1 96.75 88 TYR A N 1
ATOM 727 C CA . TYR A 1 88 ? 15.562 -3.127 -13.461 1 96.75 88 TYR A CA 1
ATOM 728 C C . TYR A 1 88 ? 14.852 -1.864 -12.984 1 96.75 88 TYR A C 1
ATOM 730 O O . TYR A 1 88 ? 13.711 -1.921 -12.531 1 96.75 88 TYR A O 1
ATOM 738 N N . THR A 1 89 ? 15.562 -0.769 -12.953 1 96.31 89 THR A N 1
ATOM 739 C CA . THR A 1 89 ? 15.062 0.587 -12.758 1 96.31 89 THR A CA 1
ATOM 740 C C . THR A 1 89 ? 15.219 1.413 -14.031 1 96.31 89 THR A C 1
ATOM 742 O O . THR A 1 89 ? 16.047 1.087 -14.891 1 96.31 89 THR A O 1
ATOM 745 N N . LEU A 1 90 ? 14.352 2.418 -14.156 1 93.5 90 LEU A N 1
ATOM 746 C CA . LEU A 1 90 ? 14.391 3.26 -15.352 1 93.5 90 LEU A CA 1
ATOM 747 C C . LEU A 1 90 ? 15.055 4.602 -15.039 1 93.5 90 LEU A C 1
ATOM 749 O O . LEU A 1 90 ? 15.227 4.957 -13.875 1 93.5 90 LEU A O 1
ATOM 753 N N . GLY A 1 91 ? 15.469 5.297 -16.156 1 88.44 91 GLY A N 1
ATOM 754 C CA . GLY A 1 91 ? 16.062 6.613 -16.016 1 88.44 91 GLY A CA 1
ATOM 755 C C . GLY A 1 91 ? 17.547 6.641 -16.375 1 88.44 91 GLY A C 1
ATOM 756 O O . GLY A 1 91 ? 18.078 5.648 -16.859 1 88.44 91 GLY A O 1
ATOM 757 N N . THR A 1 92 ? 18.25 7.797 -16.078 1 89.56 92 THR A N 1
ATOM 758 C CA . THR A 1 92 ? 19.625 8.039 -16.484 1 89.56 92 THR A CA 1
ATOM 759 C C . THR A 1 92 ? 20.578 7.074 -15.781 1 89.56 92 THR A C 1
ATOM 761 O O . THR A 1 92 ? 21.531 6.594 -16.375 1 89.56 92 THR A O 1
ATOM 764 N N . ASN A 1 93 ? 20.281 6.691 -14.539 1 90.56 93 ASN A N 1
ATOM 765 C CA . ASN A 1 93 ? 21.109 5.773 -13.766 1 90.56 93 ASN A CA 1
ATOM 766 C C . ASN A 1 93 ? 20.422 4.434 -13.555 1 90.56 93 ASN A C 1
ATOM 768 O O . ASN A 1 93 ? 20.594 3.797 -12.508 1 90.56 93 ASN A O 1
ATOM 772 N N . GLY A 1 94 ? 19.734 4.145 -14.602 1 93.75 94 GLY A N 1
ATOM 773 C CA . GLY A 1 94 ? 19.031 2.879 -14.508 1 93.75 94 GLY A CA 1
ATOM 774 C C . GLY A 1 94 ? 19.953 1.679 -14.414 1 93.75 94 GLY A C 1
ATOM 775 O O . GLY A 1 94 ? 21.031 1.684 -14.984 1 93.75 94 GLY A O 1
ATOM 776 N N . THR A 1 95 ? 19.5 0.642 -13.68 1 95.31 95 THR A N 1
ATOM 777 C CA . THR A 1 95 ? 20.234 -0.6 -13.508 1 95.31 95 THR A CA 1
ATOM 778 C C . THR A 1 95 ? 19.406 -1.799 -13.938 1 95.31 95 THR A C 1
ATOM 780 O O . THR A 1 95 ? 18.172 -1.705 -14.031 1 95.31 95 THR A O 1
ATOM 783 N N . CYS A 1 96 ? 20.141 -2.906 -14.258 1 96.44 96 CYS A N 1
ATOM 784 C CA . CYS A 1 96 ? 19.422 -4.121 -14.641 1 96.44 96 CYS A CA 1
ATOM 785 C C . CYS A 1 96 ? 20.172 -5.363 -14.172 1 96.44 96 CYS A C 1
ATOM 787 O O . CYS A 1 96 ? 21.391 -5.438 -14.289 1 96.44 96 CYS A O 1
ATOM 789 N N . GLU A 1 97 ? 19.422 -6.234 -13.562 1 96.56 97 GLU A N 1
ATOM 790 C CA . GLU A 1 97 ? 19.891 -7.582 -13.234 1 96.56 97 GLU A CA 1
ATOM 791 C C . GLU A 1 97 ? 19.016 -8.641 -13.906 1 96.56 97 GLU A C 1
ATOM 793 O O . GLU A 1 97 ? 17.797 -8.578 -13.836 1 96.56 97 GLU A O 1
ATOM 798 N N . THR A 1 98 ? 19.656 -9.555 -14.602 1 95.38 98 THR A N 1
ATOM 799 C CA . THR A 1 98 ? 18.953 -10.672 -15.219 1 95.38 98 THR A CA 1
ATOM 800 C C . THR A 1 98 ? 19.203 -11.961 -14.445 1 95.38 98 THR A C 1
ATOM 802 O O . THR A 1 98 ? 20.344 -12.281 -14.109 1 95.38 98 THR A O 1
ATOM 805 N N . VAL A 1 99 ? 18.156 -12.641 -14.188 1 95.69 99 VAL A N 1
ATOM 806 C CA . VAL A 1 99 ? 18.25 -13.898 -13.453 1 95.69 99 VAL A CA 1
ATOM 807 C C . VAL A 1 99 ? 17.516 -15 -14.203 1 95.69 99 VAL A C 1
ATOM 809 O O . VAL A 1 99 ? 16.422 -14.773 -14.719 1 95.69 99 VAL A O 1
ATOM 812 N N . ASP A 1 100 ? 18.094 -16.203 -14.234 1 95.69 100 ASP A N 1
ATOM 813 C CA . ASP A 1 100 ? 17.438 -17.406 -14.727 1 95.69 100 ASP A CA 1
ATOM 814 C C . ASP A 1 100 ? 17.094 -18.359 -13.586 1 95.69 100 ASP A C 1
ATOM 816 O O . ASP A 1 100 ? 18 -18.984 -13.016 1 95.69 100 ASP A O 1
ATOM 820 N N . PHE A 1 101 ? 15.859 -18.609 -13.281 1 93.06 101 PHE A N 1
ATOM 821 C CA . PHE A 1 101 ? 15.422 -19.438 -12.164 1 93.06 101 PHE A CA 1
ATOM 822 C C . PHE A 1 101 ? 15.219 -20.875 -12.609 1 93.06 101 PHE A C 1
ATOM 824 O O . PHE A 1 101 ? 15.117 -21.781 -11.781 1 93.06 101 PHE A O 1
ATOM 831 N N . GLY A 1 102 ? 15.117 -21.109 -13.844 1 92.75 102 GLY A N 1
ATOM 832 C CA . GLY A 1 102 ? 14.93 -22.453 -14.375 1 92.75 102 GLY A CA 1
ATOM 833 C C . GLY A 1 102 ? 13.484 -22.906 -14.32 1 92.75 102 GLY A C 1
ATOM 834 O O . GLY A 1 102 ? 13.156 -24 -14.805 1 92.75 102 GLY A O 1
ATOM 835 N N . VAL A 1 103 ? 12.656 -22.141 -13.641 1 93.12 103 VAL A N 1
ATOM 836 C CA . VAL A 1 103 ? 11.234 -22.438 -13.57 1 93.12 103 VAL A CA 1
ATOM 837 C C . VAL A 1 103 ? 10.422 -21.219 -14.016 1 93.12 103 VAL A C 1
ATOM 839 O O . VAL A 1 103 ? 10.852 -20.078 -13.828 1 93.12 103 VAL A O 1
ATOM 842 N N . GLY A 1 104 ? 9.297 -21.438 -14.602 1 95.88 104 GLY A N 1
ATOM 843 C CA . GLY A 1 104 ? 8.445 -20.344 -15.062 1 95.88 104 GLY A CA 1
ATOM 844 C C . GLY A 1 104 ? 7.602 -19.75 -13.953 1 95.88 104 GLY A C 1
ATOM 845 O O . GLY A 1 104 ? 7.891 -19.938 -12.766 1 95.88 104 GLY A O 1
ATOM 846 N N . ILE A 1 105 ? 6.637 -18.984 -14.352 1 97.31 105 ILE A N 1
ATOM 847 C CA . ILE A 1 105 ? 5.738 -18.328 -13.414 1 97.31 105 ILE A CA 1
ATOM 848 C C . ILE A 1 105 ? 4.746 -19.359 -12.852 1 97.31 105 ILE A C 1
ATOM 850 O O . ILE A 1 105 ? 4.562 -20.422 -13.422 1 97.31 105 ILE A O 1
ATOM 854 N N . PRO A 1 106 ? 4.152 -19.062 -11.711 1 96.94 106 PRO A N 1
ATOM 855 C CA . PRO A 1 106 ? 3.178 -20.016 -11.164 1 96.94 106 PRO A CA 1
ATOM 856 C C . PRO A 1 106 ? 2.043 -20.328 -12.141 1 96.94 106 PRO A C 1
ATOM 858 O O . PRO A 1 106 ? 1.482 -19.406 -12.75 1 96.94 106 PRO A O 1
ATOM 861 N N . ARG A 1 107 ? 1.789 -21.625 -12.273 1 97.69 107 ARG A N 1
ATOM 862 C CA . ARG A 1 107 ? 0.594 -21.984 -13.023 1 97.69 107 ARG A CA 1
ATOM 863 C C . ARG A 1 107 ? -0.671 -21.562 -12.281 1 97.69 107 ARG A C 1
ATOM 865 O O . ARG A 1 107 ? -0.672 -21.469 -11.055 1 97.69 107 ARG A O 1
ATOM 872 N N . PRO A 1 108 ? -1.704 -21.391 -13.031 1 98.38 108 PRO A N 1
ATOM 873 C CA . PRO A 1 108 ? -2.959 -21.016 -12.367 1 98.38 108 PRO A CA 1
ATOM 874 C C . PRO A 1 108 ? -3.328 -21.984 -11.234 1 98.38 108 PRO A C 1
ATOM 876 O O . PRO A 1 108 ? -3.842 -21.547 -10.203 1 98.38 108 PRO A O 1
ATOM 879 N N . ASP A 1 109 ? -3.037 -23.25 -11.375 1 98 109 ASP A N 1
ATOM 880 C CA . ASP A 1 109 ? -3.42 -24.234 -10.375 1 98 109 ASP A CA 1
ATOM 881 C C . ASP A 1 109 ? -2.227 -24.625 -9.508 1 98 109 ASP A C 1
ATOM 883 O O . ASP A 1 109 ? -2.129 -25.766 -9.055 1 98 109 ASP A O 1
ATOM 887 N N . PHE A 1 110 ? -1.322 -23.688 -9.281 1 97.19 110 PHE A N 1
ATOM 888 C CA . PHE A 1 110 ? -0.079 -23.984 -8.578 1 97.19 110 PHE A CA 1
ATOM 889 C C . PHE A 1 110 ? -0.358 -24.469 -7.16 1 97.19 110 PHE A C 1
ATOM 891 O O . PHE A 1 110 ? 0.491 -25.109 -6.535 1 97.19 110 PHE A O 1
ATOM 898 N N . LEU A 1 111 ? -1.506 -24.188 -6.582 1 98 111 LEU A N 1
ATOM 899 C CA . LEU A 1 111 ? -1.849 -24.578 -5.219 1 98 111 LEU A CA 1
ATOM 900 C C . LEU A 1 111 ? -2.439 -25.984 -5.191 1 98 111 LEU A C 1
ATOM 902 O O . LEU A 1 111 ? -2.746 -26.516 -4.121 1 98 111 LEU A O 1
ATOM 906 N N . ASP A 1 112 ? -2.629 -26.547 -6.367 1 95.62 112 ASP A N 1
ATOM 907 C CA . ASP A 1 112 ? -3.107 -27.922 -6.387 1 95.62 112 ASP A CA 1
ATOM 908 C C . ASP A 1 112 ? -2.234 -28.812 -5.512 1 95.62 112 ASP A C 1
ATOM 910 O O . ASP A 1 112 ? -1.006 -28.75 -5.574 1 95.62 112 ASP A O 1
ATOM 914 N N . GLY A 1 113 ? -2.934 -29.609 -4.652 1 94.81 113 GLY A N 1
ATOM 915 C CA . GLY A 1 113 ? -2.213 -30.516 -3.779 1 94.81 113 GLY A CA 1
ATOM 916 C C . GLY A 1 113 ? -1.683 -29.859 -2.525 1 94.81 113 GLY A C 1
ATOM 917 O O . GLY A 1 113 ? -0.991 -30.484 -1.724 1 94.81 113 GLY A O 1
ATOM 918 N N . ALA A 1 114 ? -1.995 -28.625 -2.33 1 97.56 114 ALA A N 1
ATOM 919 C CA . ALA A 1 114 ? -1.562 -27.922 -1.123 1 97.56 114 ALA A CA 1
ATOM 920 C C . ALA A 1 114 ? -2.219 -28.516 0.12 1 97.56 114 ALA A C 1
ATOM 922 O O . ALA A 1 114 ? -3.293 -29.109 0.036 1 97.56 114 ALA A O 1
ATOM 923 N N . ASN A 1 115 ? -1.569 -28.375 1.261 1 97.81 115 ASN A N 1
ATOM 924 C CA . ASN A 1 115 ? -2.082 -28.828 2.549 1 97.81 115 ASN A CA 1
ATOM 925 C C . ASN A 1 115 ? -3.102 -27.844 3.123 1 97.81 115 ASN A C 1
ATOM 927 O O . ASN A 1 115 ? -2.777 -26.688 3.387 1 97.81 115 ASN A O 1
ATOM 931 N N . TYR A 1 116 ? -4.246 -28.328 3.289 1 98.19 116 TYR A N 1
ATOM 932 C CA . TYR A 1 116 ? -5.285 -27.5 3.895 1 98.19 116 TYR A CA 1
ATOM 933 C C . TYR A 1 116 ? -5.09 -27.391 5.402 1 98.19 116 TYR A C 1
ATOM 935 O O . TYR A 1 116 ? -4.941 -28.406 6.086 1 98.19 116 TYR A O 1
ATOM 943 N N . LEU A 1 117 ? -5.148 -26.156 5.969 1 98.38 117 LEU A N 1
ATOM 944 C CA . LEU A 1 117 ? -4.816 -25.938 7.371 1 98.38 117 LEU A CA 1
ATOM 945 C C . LEU A 1 117 ? -6.047 -25.5 8.164 1 98.38 117 LEU A C 1
ATOM 947 O O . LEU A 1 117 ? -5.969 -25.297 9.375 1 98.38 117 LEU A O 1
ATOM 951 N N . GLY A 1 118 ? -7.203 -25.328 7.484 1 98.38 118 GLY A N 1
ATOM 952 C CA . GLY A 1 118 ? -8.414 -24.859 8.148 1 98.38 118 GLY A CA 1
ATOM 953 C C . GLY A 1 118 ? -8.742 -23.406 7.855 1 98.38 118 GLY A C 1
ATOM 954 O O . GLY A 1 118 ? -8.383 -22.891 6.797 1 98.38 118 GLY A O 1
ATOM 955 N N . THR A 1 119 ? -9.594 -22.844 8.695 1 98.56 119 THR A N 1
ATOM 956 C CA . THR A 1 119 ? -9.984 -21.453 8.523 1 98.56 119 THR A CA 1
ATOM 957 C C . THR A 1 119 ? -9.336 -20.578 9.594 1 98.56 119 THR A C 1
ATOM 959 O O . THR A 1 119 ? -9.086 -21.031 10.703 1 98.56 119 THR A O 1
ATOM 962 N N . GLU A 1 120 ? -9.055 -19.422 9.234 1 98.44 120 GLU A N 1
ATOM 963 C CA . GLU A 1 120 ? -8.531 -18.391 10.109 1 98.44 120 GLU A CA 1
ATOM 964 C C . GLU A 1 120 ? -9.062 -17.016 9.711 1 98.44 120 GLU A C 1
ATOM 966 O O . GLU A 1 120 ? -9.242 -16.734 8.523 1 98.44 120 GLU A O 1
ATOM 971 N N . VAL A 1 121 ? -9.297 -16.141 10.711 1 98 121 VAL A N 1
ATOM 972 C CA . VAL A 1 121 ? -9.602 -14.758 10.398 1 98 121 VAL A CA 1
ATOM 973 C C . VAL A 1 121 ? -8.305 -13.969 10.211 1 98 121 VAL A C 1
ATOM 975 O O . VAL A 1 121 ? -7.469 -13.914 11.117 1 98 121 VAL A O 1
ATOM 978 N N . LYS A 1 122 ? -8.125 -13.477 9.016 1 97.31 122 LYS A N 1
ATOM 979 C CA . LYS A 1 122 ? -6.984 -12.625 8.688 1 97.31 122 LYS A CA 1
ATOM 980 C C . LYS A 1 122 ? -7.441 -11.312 8.047 1 97.31 122 LYS A C 1
ATOM 982 O O . LYS A 1 122 ? -8.266 -11.32 7.133 1 97.31 122 LYS A O 1
ATOM 987 N N . ASP A 1 123 ? -6.902 -10.203 8.547 1 96.56 123 ASP A N 1
ATOM 988 C CA . ASP A 1 123 ? -7.203 -8.875 8.023 1 96.56 123 ASP A CA 1
ATOM 989 C C . ASP A 1 123 ? -8.703 -8.586 8.078 1 96.56 123 ASP A C 1
ATOM 991 O O . ASP A 1 123 ? -9.234 -7.875 7.223 1 96.56 123 ASP A O 1
ATOM 995 N N . GLY A 1 124 ? -9.391 -9.273 8.93 1 95.81 124 GLY A N 1
ATOM 996 C CA . GLY A 1 124 ? -10.82 -9.078 9.078 1 95.81 124 GLY A CA 1
ATOM 997 C C . GLY A 1 124 ? -11.648 -9.992 8.188 1 95.81 124 GLY A C 1
ATOM 998 O O . GLY A 1 124 ? -12.875 -9.898 8.164 1 95.81 124 GLY A O 1
ATOM 999 N N . PHE A 1 125 ? -11.016 -10.891 7.461 1 97.88 125 PHE A N 1
ATOM 1000 C CA . PHE A 1 125 ? -11.688 -11.836 6.586 1 97.88 125 PHE A CA 1
ATOM 1001 C C . PHE A 1 125 ? -11.57 -13.258 7.133 1 97.88 125 PHE A C 1
ATOM 1003 O O . PHE A 1 125 ? -10.5 -13.656 7.602 1 97.88 125 PHE A O 1
ATOM 1010 N N . LEU A 1 126 ? -12.672 -13.977 7.098 1 98.69 126 LEU A N 1
ATOM 1011 C CA . LEU A 1 126 ? -12.562 -15.422 7.297 1 98.69 126 LEU A CA 1
ATOM 1012 C C . LEU A 1 126 ? -11.961 -16.094 6.07 1 98.69 126 LEU A C 1
ATOM 1014 O O . LEU A 1 126 ? -12.516 -16.016 4.973 1 98.69 126 LEU A O 1
ATOM 1018 N N . CYS A 1 127 ? -10.852 -16.766 6.328 1 98.75 127 CYS A N 1
ATOM 1019 C CA . CYS A 1 127 ? -10.109 -17.297 5.191 1 98.75 127 CYS A CA 1
ATOM 1020 C C . CYS A 1 127 ? -9.961 -18.812 5.309 1 98.75 127 CYS A C 1
ATOM 1022 O O . CYS A 1 127 ? -9.773 -19.344 6.41 1 98.75 127 CYS A O 1
ATOM 1024 N N . ASN A 1 128 ? -10.047 -19.469 4.184 1 98.81 128 ASN A N 1
ATOM 1025 C CA . ASN A 1 128 ? -9.383 -20.766 4.059 1 98.81 128 ASN A CA 1
ATOM 1026 C C . ASN A 1 128 ? -7.871 -20.609 3.926 1 98.81 128 ASN A C 1
ATOM 1028 O O . ASN A 1 128 ? -7.391 -19.719 3.215 1 98.81 128 ASN A O 1
ATOM 1032 N N . VAL A 1 129 ? -7.172 -21.531 4.578 1 98.88 129 VAL A N 1
ATOM 1033 C CA . VAL A 1 129 ? -5.719 -21.406 4.562 1 98.88 129 VAL A CA 1
ATOM 1034 C C . VAL A 1 129 ? -5.094 -22.703 4.031 1 98.88 129 VAL A C 1
ATOM 1036 O O . VAL A 1 129 ? -5.465 -23.797 4.453 1 98.88 129 VAL A O 1
ATOM 1039 N N . TRP A 1 130 ? -4.199 -22.562 3.045 1 98.75 130 TRP A N 1
ATOM 1040 C CA . TRP A 1 130 ? -3.398 -23.672 2.533 1 98.75 130 TRP A CA 1
ATOM 1041 C C . TRP A 1 130 ? -1.909 -23.375 2.666 1 98.75 130 TRP A C 1
ATOM 1043 O O . TRP A 1 130 ? -1.494 -22.219 2.615 1 98.75 130 TRP A O 1
ATOM 1053 N N . GLU A 1 131 ? -1.195 -24.406 2.799 1 98.5 131 GLU A N 1
ATOM 1054 C CA . GLU A 1 131 ? 0.262 -24.344 2.76 1 98.5 131 GLU A CA 1
ATOM 1055 C C . GLU A 1 131 ? 0.815 -25.094 1.553 1 98.5 131 GLU A C 1
ATOM 1057 O O . GLU A 1 131 ? 0.469 -26.266 1.328 1 98.5 131 GLU A O 1
ATOM 1062 N N . LYS A 1 132 ? 1.457 -24.453 0.746 1 97.56 132 LYS A N 1
ATOM 1063 C CA . LYS A 1 132 ? 2.348 -25.109 -0.211 1 97.56 132 LYS A CA 1
ATOM 1064 C C . LYS A 1 132 ? 3.783 -25.125 0.303 1 97.56 132 LYS A C 1
ATOM 1066 O O . LYS A 1 132 ? 4.445 -24.094 0.367 1 97.56 132 LYS A O 1
ATOM 1071 N N . VAL A 1 133 ? 4.289 -26.234 0.611 1 92 133 VAL A N 1
ATOM 1072 C CA . VAL A 1 133 ? 5.535 -26.422 1.35 1 92 133 VAL A CA 1
ATOM 1073 C C . VAL A 1 133 ? 6.676 -25.719 0.616 1 92 133 VAL A C 1
ATOM 1075 O O . VAL A 1 133 ? 6.777 -25.797 -0.611 1 92 133 VAL A O 1
ATOM 1078 N N . ASP A 1 134 ? 7.5 -25.016 1.501 1 91.19 134 ASP A N 1
ATOM 1079 C CA . ASP A 1 134 ? 8.719 -24.312 1.096 1 91.19 134 ASP A CA 1
ATOM 1080 C C . ASP A 1 134 ? 8.414 -23.219 0.079 1 91.19 134 ASP A C 1
ATOM 1082 O O . ASP A 1 134 ? 9.219 -22.953 -0.811 1 91.19 134 ASP A O 1
ATOM 1086 N N . PHE A 1 135 ? 7.059 -22.766 0.269 1 95.06 135 PHE A N 1
ATOM 1087 C CA . PHE A 1 135 ? 6.73 -21.734 -0.703 1 95.06 135 PHE A CA 1
ATOM 1088 C C . PHE A 1 135 ? 5.824 -20.672 -0.083 1 95.06 135 PHE A C 1
ATOM 1090 O O . PHE A 1 135 ? 6.223 -19.516 0.072 1 95.06 135 PHE A O 1
ATOM 1097 N N . ILE A 1 136 ? 4.574 -21.125 0.304 1 98.19 136 ILE A N 1
ATOM 1098 C CA . ILE A 1 136 ? 3.615 -20.078 0.606 1 98.19 136 ILE A CA 1
ATOM 1099 C C . ILE A 1 136 ? 2.549 -20.609 1.562 1 98.19 136 ILE A C 1
ATOM 1101 O O . ILE A 1 136 ? 2.234 -21.797 1.55 1 98.19 136 ILE A O 1
ATOM 1105 N N . TRP A 1 137 ? 2.078 -19.797 2.5 1 98.81 137 TRP A N 1
ATOM 1106 C CA . TRP A 1 137 ? 0.753 -19.906 3.104 1 98.81 137 TRP A CA 1
ATOM 1107 C C . TRP A 1 137 ? -0.241 -18.984 2.408 1 98.81 137 TRP A C 1
ATOM 1109 O O . TRP A 1 137 ? -0.022 -17.766 2.33 1 98.81 137 TRP A O 1
ATOM 1119 N N . TYR A 1 138 ? -1.253 -19.578 1.92 1 98.88 138 TYR A N 1
ATOM 1120 C CA . TYR A 1 138 ? -2.219 -18.906 1.058 1 98.88 138 TYR A CA 1
ATOM 1121 C C . TYR A 1 138 ? -3.559 -18.734 1.763 1 98.88 138 TYR A C 1
ATOM 1123 O O . TYR A 1 138 ? -4.16 -19.719 2.203 1 98.88 138 TYR A O 1
ATOM 1131 N N . TYR A 1 139 ? -4.035 -17.469 1.912 1 98.88 139 TYR A N 1
ATOM 1132 C CA . TYR A 1 139 ? -5.301 -17.156 2.568 1 98.88 139 TYR A CA 1
ATOM 1133 C C . TYR A 1 139 ? -6.344 -16.688 1.556 1 98.88 139 TYR A C 1
ATOM 1135 O O . TYR A 1 139 ? -6.148 -15.688 0.868 1 98.88 139 TYR A O 1
ATOM 1143 N N . GLU A 1 140 ? -7.395 -17.422 1.45 1 98.88 140 GLU A N 1
ATOM 1144 C CA . GLU A 1 140 ? -8.484 -17.125 0.529 1 98.88 140 GLU A CA 1
ATOM 1145 C C . GLU A 1 140 ? -9.781 -16.844 1.283 1 98.88 140 GLU A C 1
ATOM 1147 O O . GLU A 1 140 ? -10.18 -17.625 2.154 1 98.88 140 GLU A O 1
ATOM 1152 N N . ASP A 1 141 ? -10.352 -15.766 0.959 1 98.75 141 ASP A N 1
ATOM 1153 C CA . ASP A 1 141 ? -11.625 -15.422 1.589 1 98.75 141 ASP A CA 1
ATOM 1154 C C . ASP A 1 141 ? -12.664 -16.531 1.368 1 98.75 141 ASP A C 1
ATOM 1156 O O . ASP A 1 141 ? -12.914 -16.922 0.23 1 98.75 141 ASP A O 1
ATOM 1160 N N . VAL A 1 142 ? -13.242 -16.891 2.418 1 98.56 142 VAL A N 1
ATOM 1161 C CA . VAL A 1 142 ? -14.227 -17.969 2.33 1 98.56 142 VAL A CA 1
ATOM 1162 C C . VAL A 1 142 ? -15.422 -17.5 1.501 1 98.56 142 VAL A C 1
ATOM 1164 O O . VAL A 1 142 ? -15.938 -18.266 0.672 1 98.56 142 VAL A O 1
ATOM 1167 N N . ALA A 1 143 ? -15.82 -16.328 1.687 1 97.62 143 ALA A N 1
ATOM 1168 C CA . ALA A 1 143 ? -17.062 -15.836 1.104 1 97.62 143 ALA A CA 1
ATOM 1169 C C . ALA A 1 143 ? -16.906 -15.555 -0.386 1 97.62 143 ALA A C 1
ATOM 1171 O O . ALA A 1 143 ? -17.766 -15.898 -1.19 1 97.62 143 ALA A O 1
ATOM 1172 N N . THR A 1 144 ? -15.836 -14.953 -0.825 1 97.88 144 THR A N 1
ATOM 1173 C CA . THR A 1 144 ? -15.734 -14.43 -2.182 1 97.88 144 THR A CA 1
ATOM 1174 C C . THR A 1 144 ? -14.75 -15.242 -3.008 1 97.88 144 THR A C 1
ATOM 1176 O O . THR A 1 144 ? -14.703 -15.117 -4.234 1 97.88 144 THR A O 1
ATOM 1179 N N . LYS A 1 145 ? -13.898 -16.016 -2.311 1 98.06 145 LYS A N 1
ATOM 1180 C CA . LYS A 1 145 ? -12.867 -16.844 -2.932 1 98.06 145 LYS A CA 1
ATOM 1181 C C . LYS A 1 145 ? -11.703 -15.992 -3.428 1 98.06 145 LYS A C 1
ATOM 1183 O O . LYS A 1 145 ? -10.789 -16.5 -4.082 1 98.06 145 LYS A O 1
ATOM 1188 N N . ARG A 1 146 ? -11.641 -14.734 -3.166 1 98.31 146 ARG A N 1
ATOM 1189 C CA . ARG A 1 146 ? -10.5 -13.883 -3.516 1 98.31 146 ARG A CA 1
ATOM 1190 C C . ARG A 1 146 ? -9.336 -14.117 -2.564 1 98.31 146 ARG A C 1
ATOM 1192 O O . ARG A 1 146 ? -9.539 -14.375 -1.377 1 98.31 146 ARG A O 1
ATOM 1199 N N . PRO A 1 147 ? -8.141 -14.023 -3.141 1 98.88 147 PRO A N 1
ATOM 1200 C CA . PRO A 1 147 ? -7.004 -14.047 -2.213 1 98.88 147 PRO A CA 1
ATOM 1201 C C . PRO A 1 147 ? -6.977 -12.836 -1.281 1 98.88 147 PRO A C 1
ATOM 1203 O O . PRO A 1 147 ? -7.293 -11.719 -1.702 1 98.88 147 PRO A O 1
ATOM 1206 N N . VAL A 1 148 ? -6.605 -13.094 -0.05 1 98.88 148 VAL A N 1
ATOM 1207 C CA . VAL A 1 148 ? -6.578 -12.039 0.96 1 98.88 148 VAL A CA 1
ATOM 1208 C C . VAL A 1 148 ? -5.133 -11.742 1.356 1 98.88 148 VAL A C 1
ATOM 1210 O O . VAL A 1 148 ? -4.746 -10.586 1.497 1 98.88 148 VAL A O 1
ATOM 1213 N N . ARG A 1 149 ? -4.367 -12.781 1.442 1 98.88 149 ARG A N 1
ATOM 1214 C CA . ARG A 1 149 ? -3.023 -12.664 2.002 1 98.88 149 ARG A CA 1
ATOM 1215 C C . ARG A 1 149 ? -2.131 -13.812 1.542 1 98.88 149 ARG A C 1
ATOM 1217 O O . ARG A 1 149 ? -2.605 -14.93 1.347 1 98.88 149 ARG A O 1
ATOM 1224 N N . TRP A 1 150 ? -0.918 -13.523 1.345 1 98.81 150 TRP A N 1
ATOM 1225 C CA . TRP A 1 150 ? 0.13 -14.484 1.041 1 98.81 150 TRP A CA 1
ATOM 1226 C C . TRP A 1 150 ? 1.307 -14.336 1.999 1 98.81 150 TRP A C 1
ATOM 1228 O O . TRP A 1 150 ? 1.906 -13.258 2.088 1 98.81 150 TRP A O 1
ATOM 1238 N N . ASP A 1 151 ? 1.619 -15.367 2.711 1 98.56 151 ASP A N 1
ATOM 1239 C CA . ASP A 1 151 ? 2.844 -15.438 3.502 1 98.56 151 ASP A CA 1
ATOM 1240 C C . ASP A 1 151 ? 3.863 -16.375 2.854 1 98.56 151 ASP A C 1
ATOM 1242 O O . ASP A 1 151 ? 3.623 -17.578 2.74 1 98.56 151 ASP A O 1
ATOM 1246 N N . PHE A 1 152 ? 4.934 -15.797 2.484 1 98 152 PHE A N 1
ATOM 1247 C CA . PHE A 1 152 ? 5.945 -16.625 1.827 1 98 152 PHE A CA 1
ATOM 1248 C C . PHE A 1 152 ? 6.895 -17.234 2.85 1 98 152 PHE A C 1
ATOM 1250 O O . PHE A 1 152 ? 7.07 -16.688 3.943 1 98 152 PHE A O 1
ATOM 1257 N N . TYR A 1 153 ? 7.535 -18.25 2.439 1 96.25 153 TYR A N 1
ATOM 1258 C CA . TYR A 1 153 ? 8.391 -19.047 3.32 1 96.25 153 TYR A CA 1
ATOM 1259 C C . TYR A 1 153 ? 9.555 -18.203 3.84 1 96.25 153 TYR A C 1
ATOM 1261 O O . TYR A 1 153 ? 10.062 -18.453 4.934 1 96.25 153 TYR A O 1
ATOM 1269 N N . ASP A 1 154 ? 9.93 -17.188 3.166 1 95.38 154 ASP A N 1
ATOM 1270 C CA . ASP A 1 154 ? 11.102 -16.375 3.533 1 95.38 154 ASP A CA 1
ATOM 1271 C C . ASP A 1 154 ? 10.703 -15.227 4.449 1 95.38 154 ASP A C 1
ATOM 1273 O O . ASP A 1 154 ? 11.547 -14.406 4.82 1 95.38 154 ASP A O 1
ATOM 1277 N N . GLY A 1 155 ? 9.492 -15.148 4.734 1 97 155 GLY A N 1
ATOM 1278 C CA . GLY A 1 155 ? 9.078 -14.18 5.734 1 97 155 GLY A CA 1
ATOM 1279 C C . GLY A 1 155 ? 8.336 -12.992 5.145 1 97 155 GLY A C 1
ATOM 1280 O O . GLY A 1 155 ? 7.852 -12.133 5.879 1 97 155 GLY A O 1
ATOM 1281 N N . ILE A 1 156 ? 8.227 -12.922 3.832 1 98.19 156 ILE A N 1
ATOM 1282 C CA . ILE A 1 156 ? 7.488 -11.836 3.199 1 98.19 156 ILE A CA 1
ATOM 1283 C C . ILE A 1 156 ? 5.992 -12.023 3.445 1 98.19 156 ILE A C 1
ATOM 1285 O O . ILE A 1 156 ? 5.461 -13.125 3.287 1 98.19 156 ILE A O 1
ATOM 1289 N N . ILE A 1 157 ? 5.395 -10.961 3.887 1 98.56 157 ILE A N 1
ATOM 1290 C CA . ILE A 1 157 ? 3.949 -10.945 4.094 1 98.56 157 ILE A CA 1
ATOM 1291 C C . ILE A 1 157 ? 3.291 -10.016 3.072 1 98.56 157 ILE A C 1
ATOM 1293 O O . ILE A 1 157 ? 3.717 -8.875 2.896 1 98.56 157 ILE A O 1
ATOM 1297 N N . THR A 1 158 ? 2.262 -10.531 2.393 1 98.75 158 THR A N 1
ATOM 1298 C CA . THR A 1 158 ? 1.602 -9.789 1.325 1 98.75 158 THR A CA 1
ATOM 1299 C C . THR A 1 158 ? 0.105 -9.672 1.597 1 98.75 158 THR A C 1
ATOM 1301 O O . THR A 1 158 ? -0.582 -10.68 1.774 1 98.75 158 THR A O 1
ATOM 1304 N N . HIS A 1 159 ? -0.373 -8.484 1.726 1 98.88 159 HIS A N 1
ATOM 1305 C CA . HIS A 1 159 ? -1.804 -8.211 1.79 1 98.88 159 HIS A CA 1
ATOM 1306 C C . HIS A 1 159 ? -2.35 -7.812 0.423 1 98.88 159 HIS A C 1
ATOM 1308 O O . HIS A 1 159 ? -1.873 -6.852 -0.185 1 98.88 159 HIS A O 1
ATOM 1314 N N . VAL A 1 160 ? -3.338 -8.547 -0.045 1 98.94 160 VAL A N 1
ATOM 1315 C CA . VAL A 1 160 ? -3.943 -8.25 -1.34 1 98.94 160 VAL A CA 1
ATOM 1316 C C . VAL A 1 160 ? -4.965 -7.125 -1.19 1 98.94 160 VAL A C 1
ATOM 1318 O O . VAL A 1 160 ? -6.023 -7.316 -0.584 1 98.94 160 VAL A O 1
ATOM 1321 N N . MET A 1 161 ? -4.664 -6.055 -1.791 1 98.94 161 MET A N 1
ATOM 1322 C CA . MET A 1 161 ? -5.488 -4.859 -1.607 1 98.94 161 MET A CA 1
ATOM 1323 C C . MET A 1 161 ? -6.617 -4.816 -2.629 1 98.94 161 MET A C 1
ATOM 1325 O O . MET A 1 161 ? -7.746 -4.449 -2.297 1 98.94 161 MET A O 1
ATOM 1329 N N . THR A 1 162 ? -6.266 -5.047 -3.838 1 98.88 162 THR A N 1
ATOM 1330 C CA . THR A 1 162 ? -7.234 -5.199 -4.918 1 98.88 162 THR A CA 1
ATOM 1331 C C . THR A 1 162 ? -6.922 -6.441 -5.75 1 98.88 162 THR A C 1
ATOM 1333 O O . THR A 1 162 ? -5.789 -6.922 -5.762 1 98.88 162 THR A O 1
ATOM 1336 N N . PHE A 1 163 ? -7.922 -6.98 -6.324 1 98.88 163 PHE A N 1
ATOM 1337 C CA . PHE A 1 163 ? -7.828 -8.164 -7.172 1 98.88 163 PHE A CA 1
ATOM 1338 C C . PHE A 1 163 ? -8.781 -8.055 -8.359 1 98.88 163 PHE A C 1
ATOM 1340 O O . PHE A 1 163 ? -9.977 -8.328 -8.227 1 98.88 163 PHE A O 1
ATOM 1347 N N . GLU A 1 164 ? -8.211 -7.668 -9.484 1 98.69 164 GLU A N 1
ATOM 1348 C CA . GLU A 1 164 ? -9.023 -7.398 -10.672 1 98.69 164 GLU A CA 1
ATOM 1349 C C . GLU A 1 164 ? -8.82 -8.484 -11.734 1 98.69 164 GLU A C 1
ATOM 1351 O O . GLU A 1 164 ? -7.871 -8.43 -12.516 1 98.69 164 GLU A O 1
ATOM 1356 N N . VAL A 1 165 ? -9.789 -9.367 -11.781 1 98.62 165 VAL A N 1
ATOM 1357 C CA . VAL A 1 165 ? -9.734 -10.484 -12.711 1 98.62 165 VAL A CA 1
ATOM 1358 C C . VAL A 1 165 ? -9.883 -9.977 -14.148 1 98.62 165 VAL A C 1
ATOM 1360 O O . VAL A 1 165 ? -10.719 -9.117 -14.422 1 98.62 165 VAL A O 1
ATOM 1363 N N . GLY A 1 166 ? -9.086 -10.445 -15.008 1 98.62 166 GLY A N 1
ATOM 1364 C CA . GLY A 1 166 ? -9.188 -10.133 -16.422 1 98.62 166 GLY A CA 1
ATOM 1365 C C . GLY A 1 166 ? -8.352 -8.938 -16.844 1 98.62 166 GLY A C 1
ATOM 1366 O O . GLY A 1 166 ? -8.125 -8.711 -18.031 1 98.62 166 GLY A O 1
ATOM 1367 N N . ALA A 1 167 ? -7.84 -8.18 -15.914 1 98.38 167 ALA A N 1
ATOM 1368 C CA . ALA A 1 167 ? -7.012 -7.016 -16.219 1 98.38 167 ALA A CA 1
ATOM 1369 C C . ALA A 1 167 ? -5.672 -7.438 -16.812 1 98.38 167 ALA A C 1
ATOM 1371 O O . ALA A 1 167 ? -5.078 -8.43 -16.375 1 98.38 167 ALA A O 1
ATOM 1372 N N . THR A 1 168 ? -5.195 -6.633 -17.781 1 97.56 168 THR A N 1
ATOM 1373 C CA . THR A 1 168 ? -3.916 -6.914 -18.422 1 97.56 168 THR A CA 1
ATOM 1374 C C . THR A 1 168 ? -3.088 -5.641 -18.562 1 97.56 168 THR A C 1
ATOM 1376 O O . THR A 1 168 ? -3.639 -4.539 -18.594 1 97.56 168 THR A O 1
ATOM 1379 N N . LEU A 1 169 ? -1.857 -5.863 -18.578 1 96.94 169 LEU A N 1
ATOM 1380 C CA . LEU A 1 169 ? -0.913 -4.777 -18.812 1 96.94 169 LEU A CA 1
ATOM 1381 C C . LEU A 1 169 ? -0.553 -4.68 -20.297 1 96.94 169 LEU A C 1
ATOM 1383 O O . LEU A 1 169 ? -0.295 -5.695 -20.938 1 96.94 169 LEU A O 1
ATOM 1387 N N . PRO A 1 170 ? -0.577 -3.432 -20.828 1 94.31 170 PRO A N 1
ATOM 1388 C CA . PRO A 1 170 ? -0.136 -3.307 -22.219 1 94.31 170 PRO A CA 1
ATOM 1389 C C . PRO A 1 170 ? 1.271 -3.854 -22.438 1 94.31 170 PRO A C 1
ATOM 1391 O O . PRO A 1 170 ? 2.139 -3.715 -21.578 1 94.31 170 PRO A O 1
ATOM 1394 N N . ASP A 1 171 ? 1.537 -4.355 -23.609 1 91.5 171 ASP A N 1
ATOM 1395 C CA . ASP A 1 171 ? 2.811 -4.98 -23.953 1 91.5 171 ASP A CA 1
ATOM 1396 C C . ASP A 1 171 ? 3.959 -3.977 -23.859 1 91.5 171 ASP A C 1
ATOM 1398 O O . ASP A 1 171 ? 5.074 -4.336 -23.484 1 91.5 171 ASP A O 1
ATOM 1402 N N . SER A 1 172 ? 3.711 -2.797 -24.172 1 86.19 172 SER A N 1
ATOM 1403 C CA . SER A 1 172 ? 4.75 -1.773 -24.219 1 86.19 172 SER A CA 1
ATOM 1404 C C . SER A 1 172 ? 5.316 -1.494 -22.844 1 86.19 172 SER A C 1
ATOM 1406 O O . SER A 1 172 ? 6.414 -0.947 -22.703 1 86.19 172 SER A O 1
ATOM 1408 N N . THR A 1 173 ? 4.613 -1.911 -21.812 1 85.38 173 THR A N 1
ATOM 1409 C CA . THR A 1 173 ? 5.023 -1.594 -20.453 1 85.38 173 THR A CA 1
ATOM 1410 C C . THR A 1 173 ? 6.035 -2.613 -19.938 1 85.38 173 THR A C 1
ATOM 1412 O O . THR A 1 173 ? 6.719 -2.369 -18.938 1 85.38 173 THR A O 1
ATOM 1415 N N . VAL A 1 174 ? 6.152 -3.734 -20.672 1 85 174 VAL A N 1
ATOM 1416 C CA . VAL A 1 174 ? 6.922 -4.828 -20.078 1 85 174 VAL A CA 1
ATOM 1417 C C . VAL A 1 174 ? 8.242 -4.992 -20.844 1 85 174 VAL A C 1
ATOM 1419 O O . VAL A 1 174 ? 8.992 -5.938 -20.594 1 85 174 VAL A O 1
ATOM 1422 N N . GLN A 1 175 ? 8.531 -4.156 -21.719 1 88.12 175 GLN A N 1
ATOM 1423 C CA . GLN A 1 175 ? 9.797 -4.281 -22.438 1 88.12 175 GLN A CA 1
ATOM 1424 C C . GLN A 1 175 ? 10.961 -3.77 -21.594 1 88.12 175 GLN A C 1
ATOM 1426 O O . GLN A 1 175 ? 11.023 -2.582 -21.266 1 88.12 175 GLN A O 1
ATOM 1431 N N . ALA A 1 176 ? 11.859 -4.699 -21.266 1 91.88 176 ALA A N 1
ATOM 1432 C CA . ALA A 1 176 ? 13.047 -4.301 -20.516 1 91.88 176 ALA A CA 1
ATOM 1433 C C . ALA A 1 176 ? 13.906 -3.34 -21.328 1 91.88 176 ALA A C 1
ATOM 1435 O O . ALA A 1 176 ? 13.977 -3.443 -22.562 1 91.88 176 ALA A O 1
ATOM 1436 N N . PRO A 1 177 ? 14.562 -2.482 -20.672 1 93.31 177 PRO A N 1
ATOM 1437 C CA . PRO A 1 177 ? 15.414 -1.545 -21.391 1 93.31 177 PRO A CA 1
ATOM 1438 C C . PRO A 1 177 ? 16.594 -2.234 -22.078 1 93.31 177 PRO A C 1
ATOM 1440 O O . PRO A 1 177 ? 16.938 -3.361 -21.734 1 93.31 177 PRO A O 1
ATOM 1443 N N . GLU A 1 178 ? 17.109 -1.506 -22.969 1 90.44 178 GLU A N 1
ATOM 1444 C CA . GLU A 1 178 ? 18.172 -2.049 -23.812 1 90.44 178 GLU A CA 1
ATOM 1445 C C . GLU A 1 178 ? 19.359 -2.512 -22.969 1 90.44 178 GLU A C 1
ATOM 1447 O O . GLU A 1 178 ? 20 -3.521 -23.281 1 90.44 178 GLU A O 1
ATOM 1452 N N . TYR A 1 179 ? 19.656 -1.817 -21.891 1 92.31 179 TYR A N 1
ATOM 1453 C CA . TYR A 1 179 ? 20.844 -2.102 -21.094 1 92.31 179 TYR A CA 1
ATOM 1454 C C . TYR A 1 179 ? 20.688 -3.408 -20.328 1 92.31 179 TYR A C 1
ATOM 1456 O O . TYR A 1 179 ? 21.656 -3.893 -19.719 1 92.31 179 TYR A O 1
ATOM 1464 N N . CYS A 1 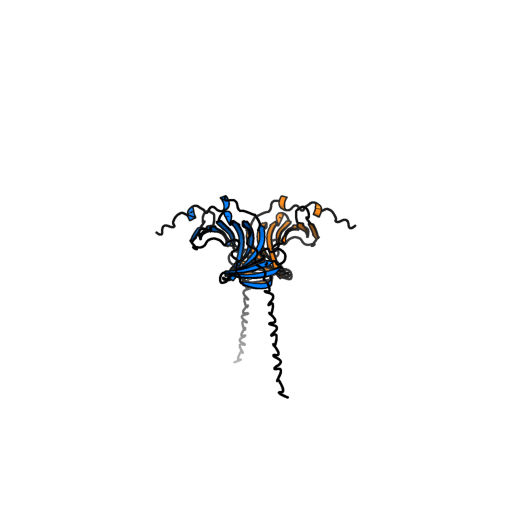180 ? 19.531 -3.965 -20.344 1 93.12 180 CYS A N 1
ATOM 1465 C CA . CYS A 1 180 ? 19.359 -5.289 -19.75 1 93.12 180 CYS A CA 1
ATOM 1466 C C . CYS A 1 180 ? 19.922 -6.367 -20.672 1 93.12 180 CYS A C 1
ATOM 1468 O O . CYS A 1 180 ? 20.125 -7.508 -20.234 1 93.12 180 CYS A O 1
ATOM 1470 N N . PHE A 1 181 ? 20.125 -6.047 -21.859 1 89.31 181 PHE A N 1
ATOM 1471 C CA . PHE A 1 181 ? 20.531 -7.039 -22.844 1 89.31 181 PHE A CA 1
ATOM 1472 C C . PHE A 1 181 ? 21.984 -6.84 -23.25 1 89.31 181 PHE A C 1
ATOM 1474 O O . PHE A 1 181 ? 22.5 -7.555 -24.109 1 89.31 181 PHE A O 1
ATOM 1481 N N . THR A 1 182 ? 22.547 -5.758 -22.859 1 77.81 182 THR A N 1
ATOM 1482 C CA . THR A 1 182 ? 23.953 -5.539 -23.203 1 77.81 182 THR A CA 1
ATOM 1483 C C . THR A 1 182 ? 24.875 -6.172 -22.156 1 77.81 182 THR A C 1
ATOM 1485 O O . THR A 1 182 ? 24.594 -6.109 -20.953 1 77.81 182 THR A O 1
ATOM 1488 N N . ALA A 1 183 ? 25.469 -7.289 -22.422 1 59.59 183 ALA A N 1
ATOM 1489 C CA . ALA A 1 183 ? 26.406 -8.086 -21.625 1 59.59 183 ALA A CA 1
ATOM 1490 C C . ALA A 1 183 ? 27.297 -7.191 -20.781 1 59.59 183 ALA A C 1
ATOM 1492 O O . ALA A 1 183 ? 27.828 -6.191 -21.281 1 59.59 183 ALA A O 1
ATOM 1493 N N . GLN A 1 184 ? 27.016 -7.039 -19.469 1 51.19 184 GLN A N 1
ATOM 1494 C CA . GLN A 1 184 ? 28.141 -6.539 -18.688 1 51.19 184 GLN A CA 1
ATOM 1495 C C . GLN A 1 184 ? 29.438 -7.258 -19.062 1 51.19 184 GLN A C 1
ATOM 1497 O O . GLN A 1 184 ? 29.531 -8.477 -18.922 1 51.19 184 GLN A O 1
ATOM 1502 N N . LYS A 1 185 ? 30.141 -7.004 -20.141 1 42.94 185 LYS A N 1
ATOM 1503 C CA . LYS A 1 185 ? 31.484 -7.512 -20.406 1 42.94 185 LYS A CA 1
ATOM 1504 C C . LYS A 1 185 ? 32.344 -7.535 -19.125 1 42.94 185 LYS A C 1
ATOM 1506 O O . LYS A 1 185 ? 32.5 -6.512 -18.469 1 42.94 185 LYS A O 1
ATOM 1511 N N . ASP A 1 186 ? 32.281 -8.633 -18.453 1 40.59 186 ASP A N 1
ATOM 1512 C CA . ASP A 1 186 ? 33.375 -8.797 -17.531 1 40.59 186 ASP A CA 1
ATOM 1513 C C . ASP A 1 186 ? 34.656 -8.188 -18.109 1 40.59 186 ASP A C 1
ATOM 1515 O O . ASP A 1 186 ? 35.094 -8.57 -19.188 1 40.59 186 ASP A O 1
ATOM 1519 N N . VAL A 1 187 ? 34.844 -6.922 -17.984 1 36.44 187 VAL A N 1
ATOM 1520 C CA . VAL A 1 187 ? 36.281 -6.641 -18.094 1 36.44 187 VAL A CA 1
ATOM 1521 C C . VAL A 1 187 ? 37.062 -7.465 -17.078 1 36.44 187 VAL A C 1
ATOM 1523 O O . VAL A 1 187 ? 36.625 -7.613 -15.93 1 36.44 187 VAL A O 1
ATOM 1526 N N . MET B 1 1 ? 54.344 48.188 73.688 1 32.84 1 MET B N 1
ATOM 1527 C CA . MET B 1 1 ? 54.281 47.625 72.312 1 32.84 1 MET B CA 1
ATOM 1528 C C . MET B 1 1 ? 52.938 46.969 72.062 1 32.84 1 MET B C 1
ATOM 1530 O O . MET B 1 1 ? 52.625 45.969 72.688 1 32.84 1 MET B O 1
ATOM 1534 N N . ARG B 1 2 ? 51.844 47.75 71.688 1 38.97 2 ARG B N 1
ATOM 1535 C CA . ARG B 1 2 ? 50.469 47.438 71.438 1 38.97 2 ARG B CA 1
ATOM 1536 C C . ARG B 1 2 ? 50.344 46.531 70.188 1 38.97 2 ARG B C 1
ATOM 1538 O O . ARG B 1 2 ? 50.875 46.875 69.125 1 38.97 2 ARG B O 1
ATOM 1545 N N . LEU B 1 3 ? 50.156 45.219 70.312 1 40.25 3 LEU B N 1
ATOM 1546 C CA . LEU B 1 3 ? 49.938 44.156 69.312 1 40.25 3 LEU B CA 1
ATOM 1547 C C . LEU B 1 3 ? 48.688 44.438 68.5 1 40.25 3 LEU B C 1
ATOM 1549 O O . LEU B 1 3 ? 47.562 44.469 69.062 1 40.25 3 LEU B O 1
ATOM 1553 N N . LYS B 1 4 ? 48.781 45.25 67.438 1 45.12 4 LYS B N 1
ATOM 1554 C CA . LYS B 1 4 ? 47.688 45.469 66.438 1 45.12 4 LYS B CA 1
ATOM 1555 C C . LYS B 1 4 ? 47.281 44.156 65.812 1 45.12 4 LYS B C 1
ATOM 1557 O O . LYS B 1 4 ? 48.094 43.438 65.25 1 45.12 4 LYS B O 1
ATOM 1562 N N . ASN B 1 5 ? 46.188 43.531 66.25 1 44.22 5 ASN B N 1
ATOM 1563 C CA . ASN B 1 5 ? 45.531 42.375 65.625 1 44.22 5 ASN B CA 1
ATOM 1564 C C . ASN B 1 5 ? 45.094 42.656 64.188 1 44.22 5 ASN B C 1
ATOM 1566 O O . ASN B 1 5 ? 44.281 43.562 63.938 1 44.22 5 ASN B O 1
ATOM 1570 N N . PHE B 1 6 ? 45.938 42.5 63.188 1 48.59 6 PHE B N 1
ATOM 1571 C CA . PHE B 1 6 ? 45.594 42.531 61.781 1 48.59 6 PHE B CA 1
ATOM 1572 C C . PHE B 1 6 ? 44.562 41.438 61.469 1 48.59 6 PHE B C 1
ATOM 1574 O O . PHE B 1 6 ? 44.844 40.25 61.594 1 48.59 6 PHE B O 1
ATOM 1581 N N . LEU B 1 7 ? 43.281 41.719 61.594 1 44.31 7 LEU B N 1
ATOM 1582 C CA . LEU B 1 7 ? 42.188 40.844 61.156 1 44.31 7 LEU B CA 1
ATOM 1583 C C . LEU B 1 7 ? 42.25 40.656 59.656 1 44.31 7 LEU B C 1
ATOM 1585 O O . LEU B 1 7 ? 42.156 41.625 58.875 1 44.31 7 LEU B O 1
ATOM 1589 N N . LEU B 1 8 ? 42.969 39.625 59.156 1 49.09 8 LEU B N 1
ATOM 1590 C CA . LEU B 1 8 ? 42.938 39.188 57.781 1 49.09 8 LEU B CA 1
ATOM 1591 C C . LEU B 1 8 ? 41.531 38.781 57.344 1 49.09 8 LEU B C 1
ATOM 1593 O O . LEU B 1 8 ? 41 37.812 57.906 1 49.09 8 LEU B O 1
ATOM 1597 N N . CYS B 1 9 ? 40.75 39.656 56.75 1 49.84 9 CYS B N 1
ATOM 1598 C CA . CYS B 1 9 ? 39.5 39.312 56.125 1 49.84 9 CYS B CA 1
ATOM 1599 C C . CYS B 1 9 ? 39.688 38.375 54.938 1 49.84 9 CYS B C 1
ATOM 1601 O O . CYS B 1 9 ? 40.25 38.75 53.906 1 49.84 9 CYS B O 1
ATOM 1603 N N . VAL B 1 10 ? 39.719 37.031 55.156 1 50.28 10 VAL B N 1
ATOM 1604 C CA . VAL B 1 10 ? 39.688 36.062 54.094 1 50.28 10 VAL B CA 1
ATOM 1605 C C . VAL B 1 10 ? 38.344 36.188 53.312 1 50.28 10 VAL B C 1
ATOM 1607 O O . VAL B 1 10 ? 37.281 35.906 53.875 1 50.28 10 VAL B O 1
ATOM 1610 N N . THR B 1 11 ? 38.281 37.062 52.312 1 53.06 11 THR B N 1
ATOM 1611 C CA . THR B 1 11 ? 37.156 37.062 51.406 1 53.06 11 THR B CA 1
ATOM 1612 C C . THR B 1 11 ? 37.062 35.719 50.688 1 53.06 11 THR B C 1
ATOM 1614 O O . THR B 1 11 ? 38 35.312 50 1 53.06 11 THR B O 1
ATOM 1617 N N . SER B 1 12 ? 36.281 34.719 51.156 1 53.59 12 SER B N 1
ATOM 1618 C CA . SER B 1 12 ? 35.969 33.5 50.469 1 53.59 12 SER B CA 1
ATOM 1619 C C . SER B 1 12 ? 35.281 33.812 49.125 1 53.59 12 SER B C 1
ATOM 1621 O O . SER B 1 12 ? 34.219 34.406 49.094 1 53.59 12 SER B O 1
ATOM 1623 N N . SER B 1 13 ? 36.062 33.938 48.062 1 56.16 13 SER B N 1
ATOM 1624 C CA . SER B 1 13 ? 35.469 34 46.719 1 56.16 13 SER B CA 1
ATOM 1625 C C . SER B 1 13 ? 34.656 32.75 46.469 1 56.16 13 SER B C 1
ATOM 1627 O O . SER B 1 13 ? 35.188 31.641 46.344 1 56.16 13 SER B O 1
ATOM 1629 N N . ILE B 1 14 ? 33.375 32.688 46.812 1 55.31 14 ILE B N 1
ATOM 1630 C CA . ILE B 1 14 ? 32.438 31.641 46.344 1 55.31 14 ILE B CA 1
ATOM 1631 C C . ILE B 1 14 ? 32.406 31.594 44.844 1 55.31 14 ILE B C 1
ATOM 1633 O O . ILE B 1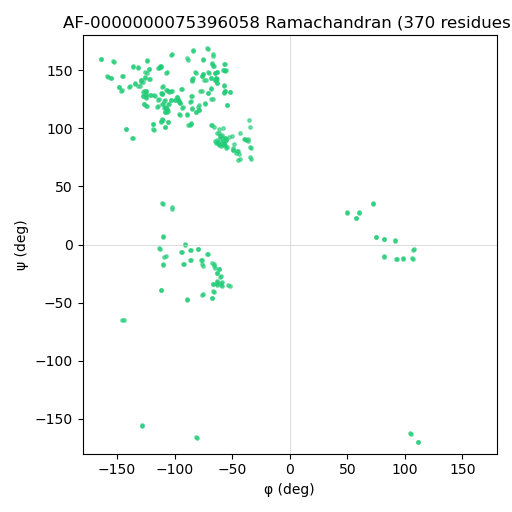 14 ? 31.969 32.531 44.188 1 55.31 14 ILE B O 1
ATOM 1637 N N . ILE B 1 15 ? 33.312 30.859 44.188 1 55.69 15 ILE B N 1
ATOM 1638 C CA . ILE B 1 15 ? 33.219 30.562 42.781 1 55.69 15 ILE B CA 1
ATOM 1639 C C . ILE B 1 15 ? 31.859 29.906 42.5 1 55.69 15 ILE B C 1
ATOM 1641 O O . ILE B 1 15 ? 31.594 28.781 42.938 1 55.69 15 ILE B O 1
ATOM 1645 N N . PHE B 1 16 ? 30.766 30.656 42.188 1 51.59 16 PHE B N 1
ATOM 1646 C CA . PHE B 1 16 ? 29.547 30.109 41.625 1 51.59 16 PHE B CA 1
ATOM 1647 C C . PHE B 1 16 ? 29.859 29.328 40.344 1 51.59 16 PHE B C 1
ATOM 1649 O O . PHE B 1 16 ? 30.156 29.922 39.281 1 51.59 16 PHE B O 1
ATOM 1656 N N . LEU B 1 17 ? 30.266 28.062 40.438 1 51.84 17 LEU B N 1
ATOM 1657 C CA . LEU B 1 17 ? 30.188 27.219 39.281 1 51.84 17 LEU B CA 1
ATOM 1658 C C . LEU B 1 17 ? 28.797 27.297 38.625 1 51.84 17 LEU B C 1
ATOM 1660 O O . LEU B 1 17 ? 27.828 26.797 39.188 1 51.84 17 LEU B O 1
ATOM 1664 N N . GLN B 1 18 ? 28.609 28.25 37.844 1 53.53 18 GLN B N 1
ATOM 1665 C CA . GLN B 1 18 ? 27.438 28.141 36.969 1 53.53 18 GLN B CA 1
ATOM 1666 C C . GLN B 1 18 ? 27.406 26.812 36.25 1 53.53 18 GLN B C 1
ATOM 1668 O O . GLN B 1 18 ? 28.344 26.484 35.5 1 53.53 18 GLN B O 1
ATOM 1673 N N . SER B 1 19 ? 26.75 25.828 36.75 1 51 19 SER B N 1
ATOM 1674 C CA . SER B 1 19 ? 26.453 24.656 35.906 1 51 19 SER B CA 1
ATOM 1675 C C . SER B 1 19 ? 25.922 25.078 34.562 1 51 19 SER B C 1
ATOM 1677 O O . SER B 1 19 ? 24.828 25.641 34.438 1 51 19 SER B O 1
ATOM 1679 N N . ILE B 1 20 ? 26.75 25.5 33.656 1 50.84 20 ILE B N 1
ATOM 1680 C CA . ILE B 1 20 ? 26.25 25.531 32.281 1 50.84 20 ILE B CA 1
ATOM 1681 C C . ILE B 1 20 ? 25.469 24.234 31.984 1 50.84 20 ILE B C 1
ATOM 1683 O O . ILE B 1 20 ? 26.062 23.156 31.922 1 50.84 20 ILE B O 1
ATOM 1687 N N . ASN B 1 21 ? 24.266 24.031 32.5 1 51.72 21 ASN B N 1
ATOM 1688 C CA . ASN B 1 21 ? 23.484 22.969 31.906 1 51.72 21 ASN B CA 1
ATOM 1689 C C . ASN B 1 21 ? 23.438 23.078 30.375 1 51.72 21 ASN B C 1
ATOM 1691 O O . ASN B 1 21 ? 22.906 24.047 29.844 1 51.72 21 ASN B O 1
ATOM 1695 N N . PRO B 1 22 ? 24.359 22.672 29.641 1 53.5 22 PRO B N 1
ATOM 1696 C CA . PRO B 1 22 ? 24.188 22.734 28.188 1 53.5 22 PRO B CA 1
ATOM 1697 C C . PRO B 1 22 ? 22.75 22.453 27.75 1 53.5 22 PRO B C 1
ATOM 1699 O O . PRO B 1 22 ? 22.172 21.438 28.172 1 53.5 22 PRO B O 1
ATOM 1702 N N . SER B 1 23 ? 21.875 23.391 27.641 1 57.44 23 SER B N 1
ATOM 1703 C CA . SER B 1 23 ? 20.562 23.188 27.047 1 57.44 23 SER B CA 1
ATOM 1704 C C . SER B 1 23 ? 20.641 22.172 25.906 1 57.44 23 SER B C 1
ATOM 1706 O O . SER B 1 23 ? 21.328 22.391 24.906 1 57.44 23 SER B O 1
ATOM 1708 N N . VAL B 1 24 ? 20.766 20.891 26.125 1 63.62 24 VAL B N 1
ATOM 1709 C CA . VAL B 1 24 ? 20.688 19.891 25.062 1 63.62 24 VAL B CA 1
ATOM 1710 C C . VAL B 1 24 ? 19.578 20.281 24.078 1 63.62 24 VAL B C 1
ATOM 1712 O O . VAL B 1 24 ? 18.422 20.438 24.453 1 63.62 24 VAL B O 1
ATOM 1715 N N . GLU B 1 25 ? 19.875 21.016 23.062 1 79.25 25 GLU B N 1
ATOM 1716 C CA . GLU B 1 25 ? 18.906 21.406 22.047 1 79.25 25 GLU B CA 1
ATOM 1717 C C . GLU B 1 25 ? 18.438 20.203 21.234 1 79.25 25 GLU B C 1
ATOM 1719 O O . GLU B 1 25 ? 19.25 19.547 20.562 1 79.25 25 GLU B O 1
ATOM 1724 N N . TRP B 1 26 ? 17.234 19.734 21.547 1 88.25 26 TRP B N 1
ATOM 1725 C CA . TRP B 1 26 ? 16.641 18.641 20.797 1 88.25 26 TRP B CA 1
ATOM 1726 C C . TRP B 1 26 ? 16.219 19.094 19.406 1 88.25 26 TRP B C 1
ATOM 1728 O O . TRP B 1 26 ? 15.898 20.266 19.203 1 88.25 26 TRP B O 1
ATOM 1738 N N . PRO B 1 27 ? 16.266 18.234 18.406 1 95.06 27 PRO B N 1
ATOM 1739 C CA . PRO B 1 27 ? 15.883 18.641 17.047 1 95.06 27 PRO B CA 1
ATOM 1740 C C . PRO B 1 27 ? 14.414 19.031 16.938 1 95.06 27 PRO B C 1
ATOM 1742 O O . PRO B 1 27 ? 13.562 18.453 17.625 1 95.06 27 PRO B O 1
ATOM 1745 N N . ASP B 1 28 ? 14.188 20.016 16.141 1 96.06 28 ASP B N 1
ATOM 1746 C CA . ASP B 1 28 ? 12.82 20.375 15.781 1 96.06 28 ASP B CA 1
ATOM 1747 C C . ASP B 1 28 ? 12.328 19.531 14.609 1 96.06 28 ASP B C 1
ATOM 1749 O O . ASP B 1 28 ? 13.086 19.234 13.695 1 96.06 28 ASP B O 1
ATOM 1753 N N . PRO B 1 29 ? 11.039 19.156 14.641 1 97.69 29 PRO B N 1
ATOM 1754 C CA . PRO B 1 29 ? 10.516 18.5 13.445 1 97.69 29 PRO B CA 1
ATOM 1755 C C . PRO B 1 29 ? 10.531 19.406 12.219 1 97.69 29 PRO B C 1
ATOM 1757 O O . PRO B 1 29 ? 10.32 20.625 12.336 1 97.69 29 PRO B O 1
ATOM 1760 N N . THR B 1 30 ? 10.828 18.844 11.094 1 98.19 30 THR B N 1
ATOM 1761 C CA . THR B 1 30 ? 10.727 19.594 9.852 1 98.19 30 THR B CA 1
ATOM 1762 C C . THR B 1 30 ? 9.266 19.938 9.539 1 98.19 30 THR B C 1
ATOM 1764 O O . THR B 1 30 ? 8.414 19.047 9.531 1 98.19 30 THR B O 1
ATOM 1767 N N . PRO B 1 31 ? 8.977 21.172 9.336 1 98.5 31 PRO B N 1
ATOM 1768 C CA . PRO B 1 31 ? 7.609 21.469 8.906 1 98.5 31 PRO B CA 1
ATOM 1769 C C . PRO B 1 31 ? 7.23 20.75 7.609 1 98.5 31 PRO B C 1
ATOM 1771 O O . PRO B 1 31 ? 8.086 20.531 6.75 1 98.5 31 PRO B O 1
ATOM 1774 N N . TRP B 1 32 ? 5.977 20.453 7.484 1 98.69 32 TRP B N 1
ATOM 1775 C CA . TRP B 1 32 ? 5.508 19.906 6.215 1 98.69 32 TRP B CA 1
ATOM 1776 C C . TRP B 1 32 ? 5.695 20.922 5.086 1 98.69 32 TRP B C 1
ATOM 1778 O O . TRP B 1 32 ? 5.496 22.125 5.281 1 98.69 32 TRP B O 1
ATOM 1788 N N . PRO B 1 33 ? 6.141 20.422 3.885 1 98.69 33 PRO B N 1
ATOM 1789 C CA . PRO B 1 33 ? 6.055 21.312 2.729 1 98.69 33 PRO B CA 1
ATOM 1790 C C . PRO B 1 33 ? 4.637 21.812 2.469 1 98.69 33 PRO B C 1
ATOM 1792 O O . PRO B 1 33 ? 3.666 21.141 2.818 1 98.69 33 PRO B O 1
ATOM 1795 N N . GLU B 1 34 ? 4.559 22.938 1.83 1 98.62 34 GLU B N 1
ATOM 1796 C CA . GLU B 1 34 ? 3.254 23.531 1.564 1 98.62 34 GLU B CA 1
ATOM 1797 C C . GLU B 1 34 ? 2.412 22.641 0.66 1 98.62 34 GLU B C 1
ATOM 1799 O O . GLU B 1 34 ? 1.181 22.688 0.705 1 98.62 34 GLU B O 1
ATOM 1804 N N . GLN B 1 35 ? 3.049 21.969 -0.159 1 98.75 35 GLN B N 1
ATOM 1805 C CA . GLN B 1 35 ? 2.389 21.031 -1.06 1 98.75 35 GLN B CA 1
ATOM 1806 C C . GLN B 1 35 ? 3.197 19.734 -1.2 1 98.75 35 GLN B C 1
ATOM 1808 O O . GLN B 1 35 ? 4.422 19.781 -1.351 1 98.75 35 GLN B O 1
ATOM 1813 N N . PHE B 1 36 ? 2.494 18.578 -1.146 1 98.88 36 PHE B N 1
ATOM 1814 C CA . PHE B 1 36 ? 3.166 17.312 -1.397 1 98.88 36 PHE B CA 1
ATOM 1815 C C . PHE B 1 36 ? 2.152 16.203 -1.673 1 98.88 36 PHE B C 1
ATOM 1817 O O . PHE B 1 36 ? 0.962 16.375 -1.398 1 98.88 36 PHE B O 1
ATOM 1824 N N . HIS B 1 37 ? 2.57 15.18 -2.283 1 98.88 37 HIS B N 1
ATOM 1825 C CA . HIS B 1 37 ? 1.885 13.898 -2.398 1 98.88 37 HIS B CA 1
ATOM 1826 C C . HIS B 1 37 ? 2.613 12.805 -1.615 1 98.88 37 HIS B C 1
ATOM 1828 O O . HIS B 1 37 ? 3.838 12.688 -1.703 1 98.88 37 HIS B O 1
ATOM 1834 N N . ALA B 1 38 ? 1.913 12.062 -0.796 1 98.88 38 ALA B N 1
ATOM 1835 C CA . ALA B 1 38 ? 2.453 10.891 -0.111 1 98.88 38 ALA B CA 1
ATOM 1836 C C . ALA B 1 38 ? 1.608 9.648 -0.391 1 98.88 38 ALA B C 1
ATOM 1838 O O . ALA B 1 38 ? 0.38 9.695 -0.292 1 98.88 38 ALA B O 1
ATOM 1839 N N . LEU B 1 39 ? 2.238 8.617 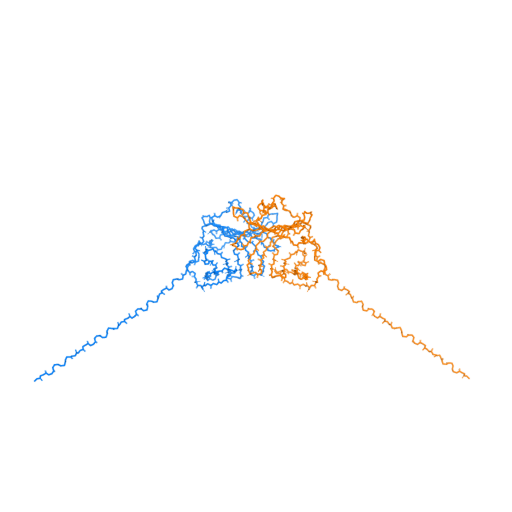-0.853 1 98.94 39 LEU B N 1
ATOM 1840 C CA . LEU B 1 39 ? 1.628 7.293 -0.88 1 98.94 39 LEU B CA 1
ATOM 1841 C C . LEU B 1 39 ? 1.806 6.586 0.458 1 98.94 39 LEU B C 1
ATOM 1843 O O . LEU B 1 39 ? 2.92 6.508 0.982 1 98.94 39 LEU B O 1
ATOM 1847 N N . LEU B 1 40 ? 0.688 6.09 1.018 1 98.94 40 LEU B N 1
ATOM 1848 C CA . LEU B 1 40 ? 0.713 5.57 2.381 1 98.94 40 LEU B CA 1
ATOM 1849 C C . LEU B 1 40 ? 0.188 4.141 2.428 1 98.94 40 LEU B C 1
ATOM 1851 O O . LEU B 1 40 ? -0.815 3.822 1.786 1 98.94 40 LEU B O 1
ATOM 1855 N N . CYS B 1 41 ? 0.878 3.287 3.068 1 98.81 41 CYS B N 1
ATOM 1856 C CA . CYS B 1 41 ? 0.347 2.004 3.52 1 98.81 41 CYS B CA 1
ATOM 1857 C C . CYS B 1 41 ? -0.078 2.074 4.98 1 98.81 41 CYS B C 1
ATOM 1859 O O . CYS B 1 41 ? 0.728 2.41 5.852 1 98.81 41 CYS B O 1
ATOM 1861 N N . MET B 1 42 ? -1.322 1.674 5.227 1 98.56 42 MET B N 1
ATOM 1862 C CA . MET B 1 42 ? -1.861 1.908 6.562 1 98.56 42 MET B CA 1
ATOM 1863 C C . MET B 1 42 ? -2.461 0.63 7.141 1 98.56 42 MET B C 1
ATOM 1865 O O . MET B 1 42 ? -3.023 -0.183 6.406 1 98.56 42 MET B O 1
ATOM 1869 N N . THR B 1 43 ? -2.262 0.462 8.383 1 97.81 43 THR B N 1
ATOM 1870 C CA . THR B 1 43 ? -3.068 -0.452 9.188 1 97.81 43 THR B CA 1
ATOM 1871 C C . THR B 1 43 ? -4.082 0.318 10.031 1 97.81 43 THR B C 1
ATOM 1873 O O . THR B 1 43 ? -3.705 1.192 10.812 1 97.81 43 THR B O 1
ATOM 1876 N N . LEU B 1 44 ? -5.273 -0.051 9.844 1 97.06 44 LEU B N 1
ATOM 1877 C CA . LEU B 1 44 ? -6.352 0.657 10.523 1 97.06 44 LEU B CA 1
ATOM 1878 C C . LEU B 1 44 ? -6.547 0.121 11.938 1 97.06 44 LEU B C 1
ATOM 1880 O O . LEU B 1 44 ? -6.027 -0.941 12.281 1 97.06 44 LEU B O 1
ATOM 1884 N N . TYR B 1 45 ? -7.309 0.863 12.727 1 94.75 45 TYR B N 1
ATOM 1885 C CA . TYR B 1 45 ? -7.539 0.468 14.109 1 94.75 45 TYR B CA 1
ATOM 1886 C C . TYR B 1 45 ? -8.211 -0.896 14.18 1 94.75 45 TYR B C 1
ATOM 1888 O O . TYR B 1 45 ? -8.008 -1.647 15.141 1 94.75 45 TYR B O 1
ATOM 1896 N N . SER B 1 46 ? -8.969 -1.254 13.156 1 90.69 46 SER B N 1
ATOM 1897 C CA . SER B 1 46 ? -9.672 -2.529 13.086 1 90.69 46 SER B CA 1
ATOM 1898 C C . SER B 1 46 ? -8.719 -3.67 12.742 1 90.69 46 SER B C 1
ATOM 1900 O O . SER B 1 46 ? -9.086 -4.844 12.859 1 90.69 46 SER B O 1
ATOM 1902 N N . GLY B 1 47 ? -7.539 -3.305 12.312 1 91.81 47 GLY B N 1
ATOM 1903 C CA . GLY B 1 47 ? -6.598 -4.301 11.836 1 91.81 47 GLY B CA 1
ATOM 1904 C C . GLY B 1 47 ? -6.578 -4.426 10.32 1 91.81 47 GLY B C 1
ATOM 1905 O O . GLY B 1 47 ? -5.68 -5.051 9.758 1 91.81 47 GLY B O 1
ATOM 1906 N N . GLY B 1 48 ? -7.547 -3.83 9.688 1 95.38 48 GLY B N 1
ATOM 1907 C CA . GLY B 1 48 ? -7.582 -3.83 8.234 1 95.38 48 GLY B CA 1
ATOM 1908 C C . GLY B 1 48 ? -6.52 -2.945 7.609 1 95.38 48 GLY B C 1
ATOM 1909 O O . GLY B 1 48 ? -5.859 -2.176 8.312 1 95.38 48 GLY B O 1
ATOM 1910 N N . HIS B 1 49 ? -6.383 -3.139 6.277 1 98.5 49 HIS B N 1
ATOM 1911 C CA . HIS B 1 49 ? -5.34 -2.402 5.574 1 98.5 49 HIS B CA 1
ATOM 1912 C C . HIS B 1 49 ? -5.938 -1.407 4.586 1 98.5 49 HIS B C 1
ATOM 1914 O O . HIS B 1 49 ? -7.062 -1.589 4.121 1 98.5 49 HIS B O 1
ATOM 1920 N N . GLN B 1 50 ? -5.172 -0.375 4.375 1 98.62 50 GLN B N 1
ATOM 1921 C CA . GLN B 1 50 ? -5.582 0.686 3.459 1 98.62 50 GLN B CA 1
ATOM 1922 C C . GLN B 1 50 ? -4.375 1.313 2.771 1 98.62 50 GLN B C 1
ATOM 1924 O O . GLN B 1 50 ? -3.328 1.509 3.396 1 98.62 50 GLN B O 1
ATOM 1929 N N . ILE B 1 51 ? -4.52 1.512 1.502 1 98.88 51 ILE B N 1
ATOM 1930 C CA . ILE B 1 51 ? -3.57 2.354 0.78 1 98.88 51 ILE B CA 1
ATOM 1931 C C . ILE B 1 51 ? -4.191 3.727 0.525 1 98.88 51 ILE B C 1
ATOM 1933 O O . ILE B 1 51 ? -5.34 3.824 0.086 1 98.88 51 IL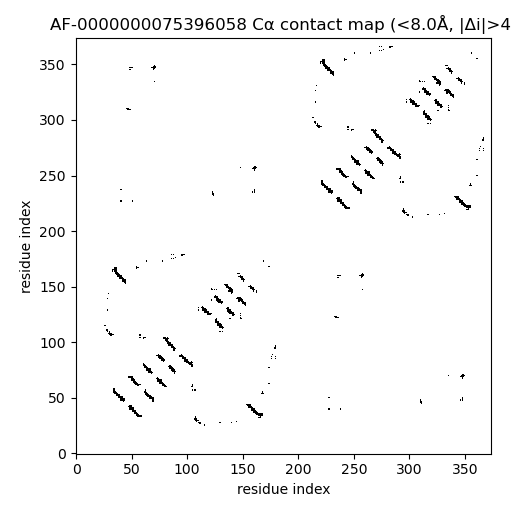E B O 1
ATOM 1937 N N . THR B 1 52 ? -3.412 4.77 0.833 1 98.81 52 THR B N 1
ATOM 1938 C CA . THR B 1 52 ? -3.936 6.121 0.663 1 98.81 52 THR B CA 1
ATOM 1939 C C . THR B 1 52 ? -2.98 6.969 -0.171 1 98.81 52 THR B C 1
ATOM 1941 O O . THR B 1 52 ? -1.778 7.008 0.099 1 98.81 52 THR B O 1
ATOM 1944 N N . ASP B 1 53 ? -3.504 7.578 -1.2 1 98.75 53 ASP B N 1
ATOM 1945 C CA . ASP B 1 53 ? -2.854 8.719 -1.834 1 98.75 53 ASP B CA 1
ATOM 1946 C C . ASP B 1 53 ? -3.227 10.023 -1.133 1 98.75 53 ASP B C 1
ATOM 1948 O O . ASP B 1 53 ? -4.348 10.516 -1.279 1 98.75 53 ASP B O 1
ATOM 1952 N N . LEU B 1 54 ? -2.318 10.484 -0.388 1 98.81 54 LEU B N 1
ATOM 1953 C CA . LEU B 1 54 ? -2.52 11.742 0.32 1 98.81 54 LEU B CA 1
ATOM 1954 C C . LEU B 1 54 ? -1.981 12.914 -0.493 1 98.81 54 LEU B C 1
ATOM 1956 O O . LEU B 1 54 ? -0.794 12.961 -0.822 1 98.81 54 LEU B O 1
ATOM 1960 N N . TRP B 1 55 ? -2.838 13.828 -0.858 1 98.81 55 TRP B N 1
ATOM 1961 C CA . TRP B 1 55 ? -2.469 15.094 -1.49 1 98.81 55 TRP B CA 1
ATOM 1962 C C . TRP B 1 55 ? -2.717 16.266 -0.549 1 98.81 55 TRP B C 1
ATOM 1964 O O . TRP B 1 55 ? -3.867 16.609 -0.269 1 98.81 55 TRP B O 1
ATOM 1974 N N . TYR B 1 56 ? -1.627 16.828 -0.054 1 98.75 56 TYR B N 1
ATOM 1975 C CA . TYR B 1 56 ? -1.664 17.969 0.855 1 98.75 56 TYR B CA 1
ATOM 1976 C C . TYR B 1 56 ? -1.384 19.266 0.112 1 98.75 56 TYR B C 1
ATOM 1978 O O . TYR B 1 56 ? -0.394 19.359 -0.617 1 98.75 56 TYR B O 1
ATOM 1986 N N . ASP B 1 57 ? -2.289 20.219 0.219 1 98.62 57 ASP B N 1
ATOM 1987 C CA . ASP B 1 57 ? -2.18 21.516 -0.446 1 98.62 57 ASP B CA 1
ATOM 1988 C C . ASP B 1 57 ? -2.582 22.656 0.493 1 98.62 57 ASP B C 1
ATOM 1990 O O . ASP B 1 57 ? -3.746 23.062 0.524 1 98.62 57 ASP B O 1
ATOM 1994 N N . TRP B 1 58 ? -1.593 23.188 1.176 1 98.44 58 TRP B N 1
ATOM 1995 C CA . TRP B 1 58 ? -1.854 24.203 2.188 1 98.44 58 TRP B CA 1
ATOM 1996 C C . TRP B 1 58 ? -2.361 25.484 1.548 1 98.44 58 TRP B C 1
ATOM 1998 O O . TRP B 1 58 ? -3.375 26.047 1.978 1 98.44 58 TRP B O 1
ATOM 2008 N N . PRO B 1 59 ? -1.74 25.984 0.455 1 97.94 59 PRO B N 1
ATOM 2009 C CA . PRO B 1 59 ? -2.225 27.234 -0.156 1 97.94 59 PRO B CA 1
ATOM 2010 C C . PRO B 1 59 ? -3.68 27.125 -0.612 1 97.94 59 PRO B C 1
ATOM 2012 O O . PRO B 1 59 ? -4.418 28.125 -0.551 1 97.94 59 PRO B O 1
ATOM 2015 N N . LYS 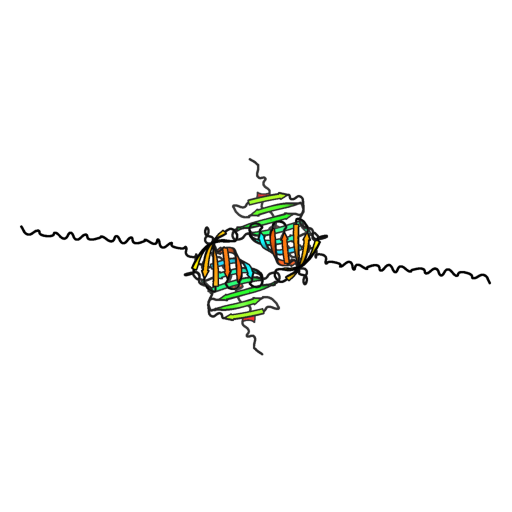B 1 60 ? -4.102 26 -1.03 1 97.12 60 LYS B N 1
ATOM 2016 C CA . LYS B 1 60 ? -5.477 25.844 -1.497 1 97.12 60 LYS B CA 1
ATOM 2017 C C . LYS B 1 60 ? -6.387 25.359 -0.376 1 97.12 60 LYS B C 1
ATOM 2019 O O . LYS B 1 60 ? -7.594 25.188 -0.577 1 97.12 60 LYS B O 1
ATOM 2024 N N . GLY B 1 61 ? -5.82 25.031 0.775 1 97.62 61 GLY B N 1
ATOM 2025 C CA . GLY B 1 61 ? -6.582 24.672 1.961 1 97.62 61 GLY B CA 1
ATOM 2026 C C . GLY B 1 61 ? -7.234 23.297 1.859 1 97.62 61 GLY B C 1
ATOM 2027 O O . GLY B 1 61 ? -8.359 23.109 2.322 1 97.62 61 GLY B O 1
ATOM 2028 N N . ARG B 1 62 ? -6.543 22.344 1.193 1 97.94 62 ARG B N 1
ATOM 2029 C CA . ARG B 1 62 ? -7.184 21.047 1.035 1 97.94 62 ARG B CA 1
ATOM 2030 C C . ARG B 1 62 ? -6.211 19.922 1.36 1 97.94 62 ARG B C 1
ATOM 2032 O O . ARG B 1 62 ? -5.016 20.016 1.074 1 97.94 62 ARG B O 1
ATOM 2039 N N . ASN B 1 63 ? -6.664 18.953 2.018 1 98.12 63 ASN B N 1
ATOM 2040 C CA . ASN B 1 63 ? -6.059 17.656 2.314 1 98.12 63 ASN B CA 1
ATOM 2041 C C . ASN B 1 63 ? -6.883 16.5 1.744 1 98.12 63 ASN B C 1
ATOM 2043 O O . ASN B 1 63 ? -7.934 16.156 2.289 1 98.12 63 ASN B O 1
ATOM 2047 N N . VAL B 1 64 ? -6.402 15.945 0.647 1 98.31 64 VAL B N 1
ATOM 2048 C CA . VAL B 1 64 ? -7.168 14.953 -0.1 1 98.31 64 VAL B CA 1
ATOM 2049 C C . VAL B 1 64 ? -6.598 13.562 0.149 1 98.31 64 VAL B C 1
ATOM 2051 O O . VAL B 1 64 ? -5.41 13.32 -0.096 1 98.31 64 VAL B O 1
ATOM 2054 N N . ASN B 1 65 ? -7.402 12.695 0.65 1 98.31 65 ASN B N 1
ATOM 2055 C CA . ASN B 1 65 ? -7.047 11.297 0.846 1 98.31 65 ASN B CA 1
ATOM 2056 C C . ASN B 1 65 ? -7.844 10.375 -0.081 1 98.31 65 ASN B C 1
ATOM 2058 O O . ASN B 1 65 ? -9.047 10.203 0.098 1 98.31 65 ASN B O 1
ATOM 2062 N N . LEU B 1 66 ? -7.215 9.859 -1.085 1 98.12 66 LEU B N 1
ATOM 2063 C CA . LEU B 1 66 ? -7.793 8.812 -1.921 1 98.12 66 LEU B CA 1
ATOM 2064 C C . LEU B 1 66 ? -7.461 7.43 -1.37 1 98.12 66 LEU B C 1
ATOM 2066 O O . LEU B 1 66 ? -6.305 7 -1.421 1 98.12 66 LEU B O 1
ATOM 2070 N N . GLN B 1 67 ? -8.461 6.742 -0.874 1 98.44 67 GLN B N 1
ATOM 2071 C CA . GLN B 1 67 ? -8.242 5.582 -0.016 1 98.44 67 GLN B CA 1
ATOM 2072 C C . GLN B 1 67 ? -8.719 4.301 -0.693 1 98.44 67 GLN B C 1
ATOM 2074 O O . GLN B 1 67 ? -9.875 4.207 -1.11 1 98.44 67 GLN B O 1
ATOM 2079 N N . GLN B 1 68 ? -7.871 3.381 -0.791 1 98.75 68 GLN B N 1
ATOM 2080 C CA . GLN B 1 68 ? -8.227 2.018 -1.17 1 98.75 68 GLN B CA 1
ATOM 2081 C C . GLN B 1 68 ? -8.18 1.081 0.034 1 98.75 68 GLN B C 1
ATOM 2083 O O . GLN B 1 68 ? -7.098 0.689 0.479 1 98.75 68 GLN B O 1
ATOM 2088 N N . LYS B 1 69 ? -9.328 0.713 0.511 1 97.94 69 LYS B N 1
ATOM 2089 C CA . LYS B 1 69 ? -9.383 -0.303 1.557 1 97.94 69 LYS B CA 1
ATOM 2090 C C . LYS B 1 69 ? -9.133 -1.695 0.987 1 97.94 69 LYS B C 1
ATOM 2092 O O . LYS B 1 69 ? -9.5 -1.981 -0.154 1 97.94 69 LYS B O 1
ATOM 2097 N N . GLN B 1 70 ? -8.516 -2.49 1.81 1 98.75 70 GLN B N 1
ATOM 2098 C CA . GLN B 1 70 ? -8.219 -3.852 1.377 1 98.75 70 GLN B CA 1
ATOM 2099 C C . GLN B 1 70 ? -9.484 -4.566 0.911 1 98.75 70 GLN B C 1
ATOM 2101 O O . GLN B 1 70 ? -10.43 -4.73 1.683 1 98.75 70 GLN B O 1
ATOM 2106 N N . LEU B 1 71 ? -9.422 -4.965 -0.379 1 98.38 71 LEU B N 1
ATOM 2107 C CA . LEU B 1 71 ? -10.5 -5.707 -1.022 1 98.38 71 LEU B CA 1
ATOM 2108 C C . LEU B 1 71 ? -11.844 -5.031 -0.79 1 98.38 71 LEU B C 1
ATOM 2110 O O . LEU B 1 71 ? -12.875 -5.703 -0.681 1 98.38 71 LEU B O 1
ATOM 2114 N N . GLY B 1 72 ? -11.789 -3.73 -0.603 1 95.19 72 GLY B N 1
ATOM 2115 C CA . GLY B 1 72 ? -12.977 -2.947 -0.306 1 95.19 72 GLY B CA 1
ATOM 2116 C C . GLY B 1 72 ? -13.141 -1.744 -1.215 1 95.19 72 GLY B C 1
ATOM 2117 O O . GLY B 1 72 ? -12.695 -1.765 -2.365 1 95.19 72 GLY B O 1
ATOM 2118 N N . VAL B 1 73 ? -13.789 -0.821 -0.779 1 92.38 73 VAL B N 1
ATOM 2119 C CA . VAL B 1 73 ? -14.211 0.308 -1.599 1 92.38 73 VAL B CA 1
ATOM 2120 C C . VAL B 1 73 ? -13.07 1.31 -1.734 1 92.38 73 VAL B C 1
ATOM 2122 O O . VAL B 1 73 ? -12.203 1.396 -0.859 1 92.38 73 VAL B O 1
ATOM 2125 N N . PHE B 1 74 ? -13.094 1.937 -2.906 1 96.88 74 PHE B N 1
ATOM 2126 C CA . PHE B 1 74 ? -12.297 3.143 -3.105 1 96.88 74 PHE B CA 1
ATOM 2127 C C . PHE B 1 74 ? -13.062 4.379 -2.645 1 96.88 74 PHE B C 1
ATOM 2129 O O . PHE B 1 74 ? -14.188 4.621 -3.088 1 96.88 74 PHE B O 1
ATOM 2136 N N . MET B 1 75 ? -12.453 5.137 -1.703 1 96.94 75 MET B N 1
ATOM 2137 C CA . MET B 1 75 ? -13.172 6.246 -1.073 1 96.94 75 MET B CA 1
ATOM 2138 C C . MET B 1 75 ? -12.383 7.543 -1.199 1 96.94 75 MET B C 1
ATOM 2140 O O . MET B 1 75 ? -11.148 7.539 -1.137 1 96.94 75 MET B O 1
ATOM 2144 N N . TYR B 1 76 ? -13.164 8.609 -1.392 1 97.31 76 TYR B N 1
ATOM 2145 C CA . TYR B 1 76 ? -12.609 9.961 -1.351 1 97.31 76 TYR B CA 1
ATOM 2146 C C . TYR B 1 76 ? -12.828 10.594 0.018 1 97.31 76 TYR B C 1
ATOM 2148 O O . TYR B 1 76 ? -13.938 10.57 0.553 1 97.31 76 TYR B O 1
ATOM 2156 N N . ASP B 1 77 ? -11.82 11.023 0.583 1 97.44 77 ASP B N 1
ATOM 2157 C CA . ASP B 1 77 ? -11.828 11.828 1.799 1 97.44 77 ASP B CA 1
ATOM 2158 C C . ASP B 1 77 ? -11.195 13.195 1.555 1 97.44 77 ASP B C 1
ATOM 2160 O O . ASP B 1 77 ? -9.969 13.32 1.536 1 97.44 77 ASP B O 1
ATOM 2164 N N . ILE B 1 78 ? -12.07 14.211 1.342 1 97.31 78 ILE B N 1
ATOM 2165 C CA . ILE B 1 78 ? -11.625 15.562 1.023 1 97.31 78 ILE B CA 1
ATOM 2166 C C . ILE B 1 78 ? -11.82 16.469 2.236 1 97.31 78 ILE B C 1
ATOM 2168 O O . ILE B 1 78 ? -12.953 16.766 2.619 1 97.31 78 ILE B O 1
ATOM 2172 N N . GLU B 1 79 ? -10.742 16.906 2.746 1 97.44 79 GLU B N 1
ATOM 2173 C CA . GLU B 1 79 ? -10.766 17.797 3.91 1 97.44 79 GLU B CA 1
ATOM 2174 C C . GLU B 1 79 ? -10.414 19.219 3.527 1 97.44 79 GLU B C 1
ATOM 2176 O O . GLU B 1 79 ? -9.406 19.469 2.861 1 97.44 79 GLU B O 1
ATOM 2181 N N . TRP B 1 80 ? -11.211 20.141 4.02 1 96.75 80 TRP B N 1
ATOM 2182 C CA . TRP B 1 80 ? -10.992 21.547 3.688 1 96.75 80 TRP B CA 1
ATOM 2183 C C . TRP B 1 80 ? -10.562 22.328 4.922 1 96.75 80 TRP B C 1
ATOM 2185 O O . TRP B 1 80 ? -10.914 21.984 6.047 1 96.75 80 TRP B O 1
ATOM 2195 N N . ASN B 1 81 ? -9.859 23.359 4.648 1 96.5 81 ASN B N 1
ATOM 2196 C CA . ASN B 1 81 ? -9.328 24.188 5.719 1 96.5 81 ASN B CA 1
ATOM 2197 C C . ASN B 1 81 ? -10.438 24.891 6.496 1 96.5 81 ASN B C 1
ATOM 2199 O O . ASN B 1 81 ? -10.211 25.391 7.598 1 96.5 81 ASN B O 1
ATOM 2203 N N . ASN B 1 82 ? -11.594 25 5.969 1 95.19 82 ASN B N 1
ATOM 2204 C CA . ASN B 1 82 ? -12.703 25.609 6.684 1 95.19 82 ASN B CA 1
ATOM 2205 C C . ASN B 1 82 ? -13.344 24.641 7.672 1 95.19 82 ASN B C 1
ATOM 2207 O O . ASN B 1 82 ? -14.312 24.984 8.344 1 95.19 82 ASN B O 1
ATOM 2211 N N . GLY B 1 83 ? -12.875 23.391 7.684 1 96.5 83 GLY B N 1
ATOM 2212 C CA . GLY B 1 83 ? -13.328 22.422 8.672 1 96.5 83 GLY B CA 1
ATOM 2213 C C . GLY B 1 83 ? -14.258 21.375 8.094 1 96.5 83 GLY B C 1
ATOM 2214 O O . GLY B 1 83 ? -14.539 20.375 8.742 1 96.5 83 GLY B O 1
ATOM 2215 N N . THR B 1 84 ? -14.688 21.625 6.891 1 95.5 84 THR B N 1
ATOM 2216 C CA . THR B 1 84 ? -15.609 20.672 6.27 1 95.5 84 THR B CA 1
ATOM 2217 C C . THR B 1 84 ? -14.852 19.531 5.594 1 95.5 84 THR B C 1
ATOM 2219 O O . THR B 1 84 ? -13.82 19.766 4.957 1 95.5 84 THR B O 1
ATOM 2222 N N . SER B 1 85 ? -15.406 18.344 5.711 1 96.62 85 SER B N 1
ATOM 2223 C CA . SER B 1 85 ? -14.867 17.172 5.02 1 96.62 85 SER B CA 1
ATOM 2224 C C . SER B 1 85 ? -15.969 16.406 4.293 1 96.62 85 SER B C 1
ATOM 2226 O O . SER B 1 85 ? -17.078 16.266 4.805 1 96.62 85 SER B O 1
ATOM 2228 N N . PHE B 1 86 ? -15.672 16.016 3.119 1 96.62 86 PH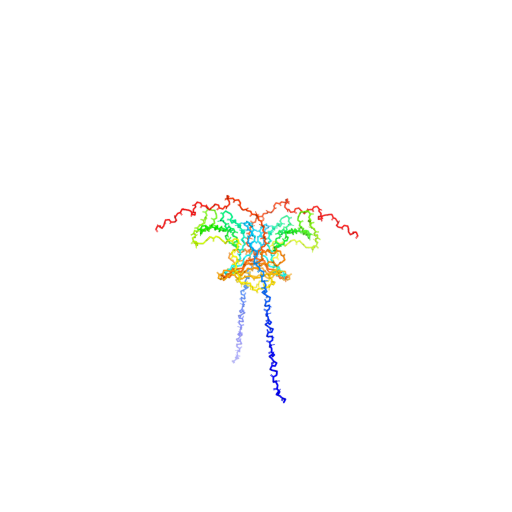E B N 1
ATOM 2229 C CA . PHE B 1 86 ? -16.562 15.148 2.34 1 96.62 86 PHE B CA 1
ATOM 2230 C C . PHE B 1 86 ? -15.969 13.75 2.217 1 96.62 86 PHE B C 1
ATOM 2232 O O . PHE B 1 86 ? -14.82 13.586 1.809 1 96.62 86 PHE B O 1
ATOM 2239 N N . TYR B 1 87 ? -16.672 12.758 2.617 1 97.25 87 TYR B N 1
ATOM 2240 C CA . TYR B 1 87 ? -16.375 11.352 2.381 1 97.25 87 TYR B CA 1
ATOM 2241 C C . TYR B 1 87 ? -17.328 10.758 1.348 1 97.25 87 TYR B C 1
ATOM 2243 O O . TYR B 1 87 ? -18.531 10.719 1.564 1 97.25 87 TYR B O 1
ATOM 2251 N N . TYR B 1 88 ? -16.766 10.32 0.24 1 96.75 88 TYR B N 1
ATOM 2252 C CA . TYR B 1 88 ? -17.734 9.844 -0.745 1 96.75 88 TYR B CA 1
ATOM 2253 C C . TYR B 1 88 ? -17.109 8.781 -1.648 1 96.75 88 TYR B C 1
ATOM 2255 O O . TYR B 1 88 ? -15.891 8.633 -1.692 1 96.75 88 TYR B O 1
ATOM 2263 N N . THR B 1 89 ? -17.938 7.965 -2.238 1 96.38 89 THR B N 1
ATOM 2264 C CA . THR B 1 89 ? -17.609 7.031 -3.314 1 96.38 89 THR B CA 1
ATOM 2265 C C . THR B 1 89 ? -18.281 7.461 -4.621 1 96.38 89 THR B C 1
ATOM 2267 O O . THR B 1 89 ? -19.266 8.195 -4.609 1 96.38 89 THR B O 1
ATOM 2270 N N . LEU B 1 90 ? -17.641 7.066 -5.734 1 93.5 90 LEU B N 1
ATOM 2271 C CA . LEU B 1 90 ? -18.172 7.445 -7.039 1 93.5 90 LEU B CA 1
ATOM 2272 C C . LEU B 1 90 ? -18.906 6.273 -7.688 1 93.5 90 LEU B C 1
ATOM 2274 O O . LEU B 1 90 ? -18.766 5.129 -7.25 1 93.5 90 LEU B O 1
ATOM 2278 N N . GLY B 1 91 ? -19.719 6.621 -8.727 1 88.31 91 GLY B N 1
ATOM 2279 C CA . GLY B 1 91 ? -20.438 5.605 -9.484 1 88.31 91 GLY B CA 1
ATOM 2280 C C . GLY B 1 91 ? -21.938 5.652 -9.258 1 88.31 91 GLY B C 1
ATOM 2281 O O . GLY B 1 91 ? -22.453 6.57 -8.617 1 88.31 91 GLY B O 1
ATOM 2282 N N . THR B 1 92 ? -22.672 4.602 -9.758 1 89.5 92 THR B N 1
ATOM 2283 C CA . THR B 1 92 ? -24.125 4.559 -9.758 1 89.5 92 THR B CA 1
ATOM 2284 C C . THR B 1 92 ? -24.656 4.48 -8.328 1 89.5 92 THR B C 1
ATOM 2286 O O . THR B 1 92 ? -25.672 5.102 -8.008 1 89.5 92 THR B O 1
ATOM 2289 N N . ASN B 1 93 ? -23.953 3.814 -7.414 1 90.44 93 ASN B N 1
ATOM 2290 C CA . ASN B 1 93 ? -24.359 3.676 -6.023 1 90.44 93 ASN B CA 1
ATOM 2291 C C . ASN B 1 93 ? -23.453 4.465 -5.086 1 90.44 93 ASN B C 1
ATOM 2293 O O . ASN B 1 93 ? -23.203 4.047 -3.953 1 90.44 93 ASN B O 1
ATOM 2297 N N . GLY B 1 94 ? -23.078 5.535 -5.676 1 93.62 94 GLY B N 1
ATOM 2298 C CA . GLY B 1 94 ? -22.188 6.363 -4.871 1 93.62 94 GLY B CA 1
ATOM 2299 C C . GLY B 1 94 ? -22.859 6.91 -3.623 1 93.62 94 GLY B C 1
ATOM 2300 O O . GLY B 1 94 ? -24.062 7.18 -3.623 1 93.62 94 GLY B O 1
ATOM 2301 N N . THR B 1 95 ? -22.062 7.062 -2.553 1 95.25 95 THR B N 1
ATOM 2302 C CA . THR B 1 95 ? -22.531 7.605 -1.281 1 95.25 95 THR B CA 1
ATOM 2303 C C . THR B 1 95 ? -21.688 8.812 -0.865 1 95.25 95 THR B C 1
ATOM 2305 O O . THR B 1 95 ? -20.578 9 -1.364 1 95.25 95 THR B O 1
ATOM 2308 N N . CYS B 1 96 ? -22.312 9.633 0.022 1 96.44 96 CYS B N 1
ATOM 2309 C CA . CYS B 1 96 ? -21.578 10.789 0.521 1 96.44 96 CYS B CA 1
ATOM 2310 C C . CYS B 1 96 ? -21.953 11.094 1.965 1 96.44 96 CYS B C 1
ATOM 2312 O O . CYS B 1 96 ? -23.125 11.055 2.326 1 96.44 96 CYS B O 1
ATOM 2314 N N . GLU B 1 97 ? -20.938 11.312 2.748 1 96.56 97 GLU B N 1
ATOM 2315 C CA . GLU B 1 97 ? -21.078 11.844 4.102 1 96.56 97 GLU B CA 1
ATOM 2316 C C . GLU B 1 97 ? -20.297 13.148 4.258 1 96.56 97 GLU B C 1
ATOM 2318 O O . GLU B 1 97 ? -19.125 13.234 3.885 1 96.56 97 GLU B O 1
ATOM 2323 N N . THR B 1 98 ? -20.984 14.156 4.75 1 95.31 98 THR B N 1
ATOM 2324 C CA . THR B 1 98 ? -20.344 15.43 5.035 1 95.31 98 THR B CA 1
ATOM 2325 C C . THR B 1 98 ? -20.141 15.617 6.539 1 95.31 98 THR B C 1
ATOM 2327 O O . THR B 1 98 ? -21.078 15.406 7.32 1 95.31 98 THR B O 1
ATOM 2330 N N . VAL B 1 99 ? -18.969 15.984 6.883 1 95.69 99 VAL B N 1
ATOM 2331 C CA . VAL B 1 99 ? -18.656 16.203 8.289 1 95.69 99 VAL B CA 1
ATOM 2332 C C . VAL B 1 99 ? -18.031 17.578 8.477 1 95.69 99 VAL B C 1
ATOM 2334 O O . VAL B 1 99 ? -17.188 18 7.676 1 95.69 99 VAL B O 1
ATOM 2337 N N . ASP B 1 100 ? -18.422 18.266 9.57 1 95.56 100 ASP B N 1
ATOM 2338 C CA . ASP B 1 100 ? -17.766 19.5 10.008 1 95.56 100 ASP B CA 1
ATOM 2339 C C . ASP B 1 100 ? -16.953 19.266 11.281 1 95.56 100 ASP B C 1
ATOM 2341 O O . ASP B 1 100 ? -17.531 19.094 12.359 1 95.56 100 ASP B O 1
ATOM 2345 N N . PHE B 1 101 ? -15.664 19.375 11.25 1 92.88 101 PHE B N 1
ATOM 2346 C CA . PHE B 1 101 ? -14.789 19.109 12.391 1 92.88 101 PHE B CA 1
ATOM 2347 C C . PHE B 1 101 ? -14.523 20.375 13.18 1 92.88 101 PHE B C 1
ATOM 2349 O O . PHE B 1 101 ? -14.047 20.328 14.312 1 92.88 101 PHE B O 1
ATOM 2356 N N . GLY B 1 102 ? -14.773 21.469 12.633 1 92.38 102 GLY B N 1
ATOM 2357 C CA . GLY B 1 102 ? -14.562 22.75 13.305 1 92.38 102 GLY B CA 1
ATOM 2358 C C . GLY B 1 102 ? -13.117 23.219 13.25 1 92.38 102 GLY B C 1
ATOM 2359 O O . GLY B 1 102 ? -12.805 24.328 13.688 1 92.38 102 GLY B O 1
ATOM 2360 N N . VAL B 1 103 ? -12.242 22.328 12.82 1 92.75 103 VAL B N 1
ATOM 2361 C CA . VAL B 1 103 ? -10.836 22.672 12.656 1 92.75 103 VAL B CA 1
ATOM 2362 C C . VAL B 1 103 ? -10.391 22.375 11.234 1 92.75 103 VAL B C 1
ATOM 2364 O O . VAL B 1 103 ? -10.898 21.438 10.602 1 92.75 103 VAL B O 1
ATOM 2367 N N . GLY B 1 104 ? -9.492 23.125 10.703 1 95.88 104 GLY B N 1
ATOM 2368 C CA . GLY B 1 104 ? -8.984 22.922 9.352 1 95.88 104 GLY B CA 1
ATOM 2369 C C . GLY B 1 104 ? -7.941 21.828 9.266 1 95.88 104 GLY B C 1
ATOM 2370 O O . GLY B 1 104 ? -7.82 21 10.18 1 95.88 104 GLY B O 1
ATOM 2371 N N . ILE B 1 105 ? -7.273 21.797 8.172 1 97.25 105 ILE B N 1
ATOM 2372 C CA . ILE B 1 105 ? -6.234 20.797 7.934 1 97.25 105 ILE B CA 1
ATOM 2373 C C . ILE B 1 105 ? -4.984 21.156 8.734 1 97.25 105 ILE B C 1
ATOM 2375 O O . ILE B 1 105 ? -4.828 22.297 9.18 1 97.25 105 ILE B O 1
ATOM 2379 N N . PRO B 1 106 ? -4.121 20.188 8.984 1 96.88 106 PRO B N 1
ATOM 2380 C CA . PRO B 1 106 ? -2.898 20.5 9.727 1 96.88 106 PRO B CA 1
ATOM 2381 C C . PRO B 1 106 ? -2.078 21.609 9.062 1 96.88 106 PRO B C 1
ATOM 2383 O O . PRO B 1 106 ? -1.87 21.578 7.844 1 96.88 106 PRO B O 1
ATOM 2386 N N . ARG B 1 107 ? -1.683 22.562 9.906 1 97.62 107 ARG B N 1
ATOM 2387 C CA . ARG B 1 107 ? -0.728 23.531 9.398 1 97.62 107 ARG B CA 1
ATOM 2388 C C . ARG B 1 107 ? 0.625 22.891 9.117 1 97.62 107 ARG B C 1
ATOM 2390 O O . ARG B 1 107 ? 0.98 21.891 9.742 1 97.62 107 ARG B O 1
ATOM 2397 N N . PRO B 1 108 ? 1.347 23.5 8.242 1 98.31 108 PRO B N 1
ATOM 2398 C CA . PRO B 1 108 ? 2.676 22.953 7.965 1 98.31 108 PRO B CA 1
ATOM 2399 C C . PRO B 1 108 ? 3.502 22.734 9.234 1 98.31 108 PRO B C 1
ATOM 2401 O O . PRO B 1 108 ? 4.234 21.75 9.336 1 98.31 108 PRO B O 1
ATOM 2404 N N . ASP B 1 109 ? 3.369 23.594 10.203 1 98 109 ASP B N 1
ATOM 2405 C CA . ASP B 1 109 ? 4.176 23.516 11.414 1 98 109 ASP B CA 1
ATOM 2406 C C . ASP B 1 109 ? 3.371 22.906 12.57 1 98 109 ASP B C 1
ATOM 2408 O O . ASP B 1 109 ? 3.588 23.266 13.734 1 98 109 ASP B O 1
ATOM 2412 N N . PHE B 1 110 ? 2.447 22.031 12.25 1 97.12 110 PHE B N 1
ATOM 2413 C CA . PHE B 1 110 ? 1.529 21.5 13.258 1 97.12 110 PHE B CA 1
ATOM 2414 C C . PHE B 1 110 ? 2.289 20.75 14.344 1 97.12 110 PHE B C 1
ATOM 2416 O O . PHE B 1 110 ? 1.769 20.547 15.445 1 97.12 110 PHE B O 1
ATOM 2423 N N . LEU B 1 111 ? 3.504 20.297 14.109 1 97.94 111 LEU B N 1
ATOM 2424 C CA . LEU B 1 111 ? 4.297 19.562 15.086 1 97.94 111 LEU B CA 1
ATOM 2425 C C . LEU B 1 111 ? 5.07 20.516 15.992 1 97.94 111 LEU B C 1
ATOM 2427 O O . LEU B 1 111 ? 5.762 20.062 16.906 1 97.94 111 LEU B O 1
ATOM 2431 N N . ASP B 1 112 ? 4.977 21.781 15.695 1 95.62 112 ASP B N 1
ATOM 2432 C CA . ASP B 1 112 ? 5.625 22.734 16.594 1 95.62 112 ASP B CA 1
ATOM 2433 C C . ASP B 1 112 ? 5.203 22.5 18.047 1 95.62 112 ASP B C 1
ATOM 2435 O O . ASP B 1 112 ? 4.016 22.328 18.328 1 95.62 112 ASP B O 1
ATOM 2439 N N . GLY B 1 113 ? 6.227 22.453 18.922 1 94.81 113 GLY B N 1
ATOM 2440 C CA . GLY B 1 113 ? 5.949 22.25 20.328 1 94.81 113 GLY B CA 1
ATOM 2441 C C . GLY B 1 113 ? 5.727 20.797 20.703 1 94.81 113 GLY B C 1
ATOM 2442 O O . GLY B 1 113 ? 5.41 20.484 21.859 1 94.81 113 GLY B O 1
ATOM 2443 N N . ALA B 1 114 ? 5.898 19.922 19.781 1 97.56 114 ALA B N 1
ATOM 2444 C CA . ALA B 1 114 ? 5.746 18.484 20.078 1 97.56 114 ALA B CA 1
ATOM 2445 C C . ALA B 1 114 ? 6.824 18 21.031 1 97.56 114 ALA B C 1
ATOM 2447 O O . ALA B 1 114 ? 7.902 18.594 21.109 1 97.56 114 ALA B O 1
ATOM 2448 N N . ASN B 1 115 ? 6.535 16.953 21.781 1 97.81 115 ASN B N 1
ATOM 2449 C CA . ASN B 1 115 ? 7.473 16.328 22.703 1 97.81 115 ASN B CA 1
ATOM 2450 C C . ASN B 1 115 ? 8.461 15.422 21.969 1 97.81 115 ASN B C 1
ATOM 2452 O O . ASN B 1 115 ? 8.062 14.461 21.312 1 97.81 115 ASN B O 1
ATOM 2456 N N . TYR B 1 116 ? 9.656 15.758 22.109 1 98.25 116 TYR B N 1
ATOM 2457 C CA . TYR B 1 116 ? 10.695 14.922 21.5 1 98.25 116 TYR B CA 1
ATOM 2458 C C . TYR B 1 116 ? 10.945 13.68 22.344 1 98.25 116 TYR B C 1
ATOM 2460 O O . TYR B 1 116 ? 11.156 13.766 23.562 1 98.25 116 TYR B O 1
ATOM 2468 N N . LEU B 1 117 ? 10.984 12.484 21.688 1 98.38 117 LEU B N 1
ATOM 2469 C CA . LEU B 1 117 ? 11.055 11.227 22.422 1 98.38 117 LEU B CA 1
ATOM 2470 C C . LEU B 1 117 ? 12.391 10.531 22.188 1 98.38 117 LEU B C 1
ATOM 2472 O O . LEU B 1 117 ? 12.648 9.461 22.734 1 98.38 117 LEU B O 1
ATOM 2476 N N . GLY B 1 118 ? 13.25 11.094 21.312 1 98.38 118 GLY B N 1
ATOM 2477 C CA . GLY B 1 118 ? 14.523 10.477 20.984 1 98.38 118 GLY B CA 1
ATOM 2478 C C . GLY B 1 118 ? 14.531 9.836 19.609 1 98.38 118 GLY B C 1
ATOM 2479 O O . GLY B 1 118 ? 13.805 10.266 18.719 1 98.38 118 GLY B O 1
ATOM 2480 N N . THR B 1 119 ? 15.508 8.977 19.391 1 98.56 119 THR B N 1
ATOM 2481 C CA . THR B 1 119 ? 15.609 8.289 18.109 1 98.56 119 THR B CA 1
ATOM 2482 C C . THR B 1 119 ? 15.195 6.824 18.25 1 98.56 119 THR B C 1
ATOM 2484 O O . THR B 1 119 ? 15.352 6.223 19.312 1 98.56 119 THR B O 1
ATOM 2487 N N . GLU B 1 120 ? 14.664 6.332 17.25 1 98.44 120 GLU B N 1
ATOM 2488 C CA . GLU B 1 120 ? 14.281 4.93 17.109 1 98.44 120 GLU B CA 1
ATOM 2489 C C . GLU B 1 120 ? 14.461 4.449 15.672 1 98.44 120 GLU B C 1
ATOM 2491 O O . GLU B 1 120 ? 14.234 5.211 14.727 1 98.44 120 GLU B O 1
ATOM 2496 N N . VAL B 1 121 ? 14.852 3.172 15.508 1 98 121 VAL B N 1
ATOM 2497 C CA . VAL B 1 121 ? 14.836 2.582 14.172 1 98 121 VAL B CA 1
ATOM 2498 C C . VAL B 1 121 ? 13.438 2.053 13.859 1 98 121 VAL B C 1
ATOM 2500 O O . VAL B 1 121 ? 12.906 1.209 14.586 1 98 121 VAL B O 1
ATOM 2503 N N . LYS B 1 122 ? 12.844 2.627 12.852 1 97.31 122 LYS B N 1
ATOM 2504 C CA . LYS B 1 122 ? 11.539 2.18 12.352 1 97.31 122 LYS B CA 1
ATOM 2505 C C . LYS B 1 122 ? 11.594 1.913 10.852 1 97.31 122 LYS B C 1
ATOM 2507 O O . LYS B 1 122 ? 12.094 2.738 10.086 1 97.31 122 LYS B O 1
ATOM 2512 N N . ASP B 1 123 ? 11.07 0.738 10.445 1 96.56 123 ASP B N 1
ATOM 2513 C CA . ASP B 1 123 ? 11.008 0.35 9.039 1 96.56 123 ASP B CA 1
ATOM 2514 C C . ASP B 1 123 ? 12.391 0.351 8.406 1 96.56 123 ASP B C 1
ATOM 2516 O O . ASP B 1 123 ? 12.539 0.631 7.215 1 96.56 123 ASP B O 1
ATOM 2520 N N . GLY B 1 124 ? 13.398 0.228 9.219 1 95.88 124 GLY B N 1
ATOM 2521 C CA . GLY B 1 124 ? 14.766 0.198 8.719 1 95.88 124 GLY B CA 1
ATOM 2522 C C . GLY B 1 124 ? 15.414 1.569 8.664 1 95.88 124 GLY B C 1
ATOM 2523 O O . GLY B 1 124 ? 16.547 1.707 8.219 1 95.88 124 GLY B O 1
ATOM 2524 N N . PHE B 1 125 ? 14.719 2.59 9.117 1 97.88 125 PHE B N 1
ATOM 2525 C CA . PHE B 1 125 ? 15.234 3.955 9.141 1 97.88 125 PHE B CA 1
ATOM 2526 C C . PHE B 1 125 ? 15.492 4.41 10.578 1 97.88 125 PHE B C 1
ATOM 2528 O O . PHE B 1 125 ? 14.688 4.152 11.469 1 97.88 125 PHE B O 1
ATOM 2535 N N . LEU B 1 126 ? 16.625 5.051 10.773 1 98.69 126 LEU B N 1
ATOM 2536 C CA . LEU B 1 126 ? 16.797 5.789 12.023 1 98.69 126 LEU B CA 1
ATOM 2537 C C . LEU B 1 126 ? 15.961 7.062 12.016 1 98.69 126 LEU B C 1
ATOM 2539 O O . LEU B 1 126 ? 16.156 7.93 11.156 1 98.69 126 LEU B O 1
ATOM 2543 N N . CYS B 1 127 ? 15.078 7.129 13 1 98.75 127 CYS B N 1
ATOM 2544 C CA . CYS B 1 127 ? 14.125 8.234 12.984 1 98.75 127 CYS B CA 1
ATOM 2545 C C . CYS B 1 127 ? 14.234 9.07 14.258 1 98.75 127 CYS B C 1
ATOM 2547 O O . CYS B 1 127 ? 14.469 8.531 15.336 1 98.75 127 CYS B O 1
ATOM 2549 N N . ASN B 1 128 ? 14.094 10.359 14.102 1 98.81 128 ASN B N 1
ATOM 2550 C CA . ASN B 1 128 ? 13.625 11.172 15.211 1 98.81 128 ASN B CA 1
ATOM 2551 C C . ASN B 1 128 ? 12.133 10.961 15.477 1 98.81 128 ASN B C 1
ATOM 2553 O O . ASN B 1 128 ? 11.344 10.875 14.531 1 98.81 128 ASN B O 1
ATOM 2557 N N . VAL B 1 129 ? 11.805 10.945 16.766 1 98.88 129 VAL B N 1
ATOM 2558 C CA . VAL B 1 129 ? 10.414 10.664 17.094 1 98.88 129 VAL B CA 1
ATOM 2559 C C . VAL B 1 129 ? 9.852 11.789 17.969 1 98.88 129 VAL B C 1
ATOM 2561 O O . VAL B 1 129 ? 10.492 12.219 18.922 1 98.88 129 VAL B O 1
ATOM 2564 N N . TRP B 1 130 ? 8.688 12.328 17.562 1 98.75 130 TRP B N 1
ATOM 2565 C CA . TRP B 1 130 ? 7.945 13.297 18.359 1 98.75 130 TRP B CA 1
ATOM 2566 C C . TRP B 1 130 ? 6.539 12.797 18.656 1 98.75 130 TRP B C 1
ATOM 2568 O O . TRP B 1 130 ? 5.961 12.039 17.875 1 98.75 130 TRP B O 1
ATOM 2578 N N . GLU B 1 131 ? 6.059 13.234 19.734 1 98.5 131 GLU B N 1
ATOM 2579 C CA . GLU B 1 131 ? 4.664 13.008 20.109 1 98.5 131 GLU B CA 1
ATOM 2580 C C . GLU B 1 131 ? 3.891 14.32 20.172 1 98.5 131 GLU B C 1
ATOM 2582 O O . GLU B 1 131 ? 4.32 15.273 20.812 1 98.5 131 GLU B O 1
ATOM 2587 N N . LYS B 1 132 ? 2.943 14.445 19.406 1 97.5 132 LYS B N 1
ATOM 2588 C CA . LYS B 1 132 ? 1.91 15.445 19.641 1 97.5 132 LYS B CA 1
ATOM 2589 C C . LYS B 1 132 ? 0.717 14.852 20.375 1 97.5 132 LYS B C 1
ATOM 2591 O O . LYS B 1 132 ? -0.036 14.055 19.812 1 97.5 132 LYS B O 1
ATOM 2596 N N . VAL B 1 133 ? 0.507 15.234 21.562 1 92 133 VAL B N 1
ATOM 2597 C CA . VAL B 1 133 ? -0.42 14.594 22.484 1 92 133 VAL B CA 1
ATOM 2598 C C . VAL B 1 133 ? -1.819 14.555 21.875 1 92 133 VAL B C 1
ATOM 2600 O O . VAL B 1 133 ? -2.27 15.539 21.281 1 92 133 VAL B O 1
ATOM 2603 N N . ASP B 1 134 ? -2.445 13.328 22.094 1 91.31 134 ASP B N 1
ATOM 2604 C CA . ASP B 1 134 ? -3.818 13.039 21.688 1 91.31 134 ASP B CA 1
ATOM 2605 C C . ASP B 1 134 ? -3.99 13.18 20.188 1 91.31 134 ASP B C 1
ATOM 2607 O O . ASP B 1 134 ? -5.055 13.578 19.703 1 91.31 134 ASP B O 1
ATOM 2611 N N . PHE B 1 135 ? -2.729 12.914 19.531 1 95.12 135 PHE B N 1
ATOM 2612 C CA . PHE B 1 135 ? -2.855 13.062 18.078 1 95.12 135 PHE B CA 1
ATOM 2613 C C . PHE B 1 135 ? -1.966 12.062 17.359 1 95.12 135 PHE B C 1
ATOM 2615 O O . PHE B 1 135 ? -2.463 11.164 16.672 1 95.12 135 PHE B O 1
ATOM 2622 N N . ILE B 1 136 ? -0.618 12.242 17.562 1 98.12 136 ILE B N 1
ATOM 2623 C CA . ILE B 1 136 ? 0.222 11.492 16.641 1 98.12 136 ILE B CA 1
ATOM 2624 C C . ILE B 1 136 ? 1.593 11.25 17.266 1 98.12 136 ILE B C 1
ATOM 2626 O O . ILE B 1 136 ? 2.062 12.055 18.078 1 98.12 136 ILE B O 1
ATOM 2630 N N . TRP B 1 137 ? 2.207 10.07 17.031 1 98.81 137 TRP B N 1
ATOM 2631 C CA . TRP B 1 137 ? 3.652 9.875 17.062 1 98.81 137 TRP B CA 1
ATOM 2632 C C . TRP B 1 137 ? 4.246 9.977 15.664 1 98.81 137 TRP B C 1
ATOM 2634 O O . TRP B 1 137 ? 3.838 9.25 14.758 1 98.81 137 TRP B O 1
ATOM 2644 N N . TYR B 1 138 ? 5.137 10.875 15.539 1 98.88 138 TYR B N 1
ATOM 2645 C CA . TYR B 1 138 ? 5.684 11.258 14.242 1 98.88 138 TYR B CA 1
ATOM 2646 C C . TYR B 1 138 ? 7.137 10.812 14.109 1 98.88 138 TYR B C 1
ATOM 2648 O O . TYR B 1 138 ? 7.98 11.18 14.93 1 98.88 138 TYR B O 1
ATOM 2656 N N . TYR B 1 139 ? 7.445 9.961 13.078 1 98.88 139 TYR B N 1
ATOM 2657 C CA . TYR B 1 139 ? 8.789 9.453 12.836 1 98.88 139 TYR B CA 1
ATOM 2658 C C . TYR B 1 139 ? 9.398 10.094 11.594 1 98.88 139 TYR B C 1
ATOM 2660 O O . TYR B 1 139 ? 8.859 9.961 10.492 1 98.88 139 TYR B O 1
ATOM 2668 N N . GLU B 1 140 ? 10.469 10.781 11.773 1 98.88 140 GLU B N 1
ATOM 2669 C CA . GLU B 1 140 ? 11.172 11.453 10.695 1 98.88 140 GLU B CA 1
ATOM 2670 C C . GLU B 1 140 ? 12.586 10.891 10.523 1 98.88 140 GLU B C 1
ATOM 2672 O O . GLU B 1 140 ? 13.328 10.766 11.492 1 98.88 140 GLU B O 1
ATOM 2677 N N . ASP B 1 141 ? 12.867 10.555 9.336 1 98.75 141 ASP B N 1
ATOM 2678 C CA . ASP B 1 141 ? 14.203 10.047 9.055 1 98.75 141 ASP B CA 1
ATOM 2679 C C . ASP B 1 141 ? 15.273 11.055 9.461 1 98.75 141 ASP B C 1
ATOM 2681 O O . ASP B 1 141 ? 15.234 12.211 9.047 1 98.75 141 ASP B O 1
ATOM 2685 N N . VAL B 1 142 ? 16.203 10.547 10.164 1 98.56 142 VAL B N 1
ATOM 2686 C CA . VAL B 1 142 ? 17.25 11.43 10.641 1 98.56 142 VAL B CA 1
ATOM 2687 C C . VAL B 1 142 ? 18.062 11.953 9.461 1 98.56 142 VAL B C 1
ATOM 2689 O O . VAL B 1 142 ? 18.422 13.133 9.406 1 98.56 142 VAL B O 1
ATOM 2692 N N . ALA B 1 143 ? 18.312 11.141 8.555 1 97.62 143 ALA B N 1
ATOM 2693 C CA . ALA B 1 143 ? 19.25 11.453 7.469 1 97.62 143 ALA B CA 1
ATOM 2694 C C . ALA B 1 143 ? 18.594 12.391 6.453 1 97.62 143 ALA B C 1
ATOM 2696 O O . ALA B 1 143 ? 19.234 13.352 6 1 97.62 143 ALA B O 1
ATOM 2697 N N . THR B 1 144 ? 17.375 12.195 6.055 1 97.88 144 THR B N 1
ATOM 2698 C CA . THR B 1 144 ? 16.797 12.891 4.91 1 97.88 144 THR B CA 1
ATOM 2699 C C . THR B 1 144 ? 15.734 13.883 5.359 1 97.88 144 THR B C 1
ATOM 2701 O O . THR B 1 144 ? 15.305 14.734 4.582 1 97.88 144 THR B O 1
ATOM 2704 N N . LYS B 1 145 ? 15.258 13.711 6.598 1 98 145 LYS B N 1
ATOM 2705 C CA . LYS B 1 145 ? 14.219 14.555 7.188 1 98 145 LYS B CA 1
ATOM 2706 C C . LYS B 1 145 ? 12.852 14.227 6.602 1 98 145 LYS B C 1
ATOM 2708 O O . LYS B 1 145 ? 11.867 14.906 6.902 1 98 145 LYS B O 1
ATOM 2713 N N . ARG B 1 146 ? 12.695 13.234 5.801 1 98.25 146 ARG B N 1
ATOM 2714 C CA . ARG B 1 146 ? 11.391 12.805 5.293 1 98.25 146 ARG B CA 1
ATOM 2715 C C . ARG B 1 146 ? 10.609 12.047 6.363 1 98.25 146 ARG B C 1
ATOM 2717 O O . ARG B 1 146 ? 11.195 11.336 7.18 1 98.25 146 ARG B O 1
ATOM 2724 N N . PRO B 1 147 ? 9.297 12.266 6.316 1 98.88 147 PRO B N 1
ATOM 2725 C CA . PRO B 1 147 ? 8.508 11.406 7.211 1 98.88 147 PRO B CA 1
ATOM 2726 C C . PRO B 1 147 ? 8.586 9.93 6.828 1 98.88 147 PRO B C 1
ATOM 2728 O O . PRO B 1 147 ? 8.594 9.594 5.641 1 98.88 147 PRO B O 1
ATOM 2731 N N . VAL B 1 148 ? 8.641 9.094 7.836 1 98.88 148 VAL B N 1
ATOM 2732 C CA . VAL B 1 148 ? 8.758 7.656 7.617 1 98.88 148 VAL B CA 1
ATOM 2733 C C . VAL B 1 148 ? 7.473 6.957 8.055 1 98.88 148 VAL B C 1
ATOM 2735 O O . VAL B 1 148 ? 6.98 6.062 7.363 1 98.88 148 VAL B O 1
ATOM 2738 N N . ARG B 1 149 ? 6.938 7.418 9.125 1 98.81 149 ARG B N 1
ATOM 2739 C CA . ARG B 1 149 ? 5.82 6.723 9.758 1 98.81 149 ARG B CA 1
ATOM 2740 C C . ARG B 1 149 ? 5.012 7.668 10.641 1 98.81 149 ARG B C 1
ATOM 2742 O O . ARG B 1 149 ? 5.562 8.586 11.242 1 98.81 149 ARG B O 1
ATOM 2749 N N . TRP B 1 150 ? 3.766 7.465 10.664 1 98.81 150 TRP B N 1
ATOM 2750 C CA . TRP B 1 150 ? 2.828 8.156 11.547 1 98.81 150 TRP B CA 1
ATOM 2751 C C . TRP B 1 150 ? 1.981 7.156 12.328 1 98.81 150 TRP B C 1
ATOM 2753 O O . TRP B 1 150 ? 1.283 6.328 11.742 1 98.81 150 TRP B O 1
ATOM 2763 N N . ASP B 1 151 ? 2.051 7.211 13.609 1 98.56 151 ASP B N 1
ATOM 2764 C CA . ASP B 1 151 ? 1.145 6.473 14.484 1 98.56 151 ASP B CA 1
ATOM 2765 C C . ASP B 1 151 ? 0.128 7.406 15.141 1 98.56 151 ASP B C 1
ATOM 2767 O O . ASP B 1 151 ? 0.496 8.281 15.93 1 98.56 151 ASP B O 1
ATOM 2771 N N . PHE B 1 152 ? -1.074 7.172 14.812 1 97.94 152 PHE B N 1
ATOM 2772 C CA . PHE B 1 152 ? -2.104 8.039 15.367 1 97.94 152 PHE B CA 1
ATOM 2773 C C . PHE B 1 152 ? -2.602 7.508 16.703 1 97.94 152 PHE B C 1
ATOM 2775 O O . PHE B 1 152 ? -2.52 6.309 16.969 1 97.94 152 PHE B O 1
ATOM 2782 N N . TYR B 1 153 ? -3.172 8.367 17.453 1 96.19 153 TYR B N 1
ATOM 2783 C CA . TYR B 1 153 ? -3.596 8.07 18.812 1 96.19 153 TYR B CA 1
ATOM 2784 C C . TYR B 1 153 ? -4.664 6.98 18.812 1 96.19 153 TYR B C 1
ATOM 2786 O O . TYR B 1 153 ? -4.781 6.227 19.781 1 96.19 153 TYR B O 1
ATOM 2794 N N . ASP B 1 154 ? -5.375 6.801 17.781 1 95.25 154 ASP B N 1
ATOM 2795 C CA . ASP B 1 154 ? -6.484 5.852 17.719 1 95.25 154 ASP B CA 1
ATOM 2796 C C . ASP B 1 154 ? -6.012 4.48 17.234 1 95.25 154 ASP B C 1
ATOM 2798 O O . ASP B 1 154 ? -6.816 3.562 17.078 1 95.25 154 ASP B O 1
ATOM 2802 N N . GLY B 1 155 ? -4.797 4.383 16.984 1 97 155 GLY B N 1
ATOM 2803 C CA . GLY B 1 155 ? -4.246 3.07 16.688 1 97 155 GLY B CA 1
ATOM 2804 C C . GLY B 1 155 ? -3.896 2.885 15.219 1 97 155 GLY B C 1
ATOM 2805 O O . GLY B 1 155 ? -3.34 1.854 14.836 1 97 155 GLY B O 1
ATOM 280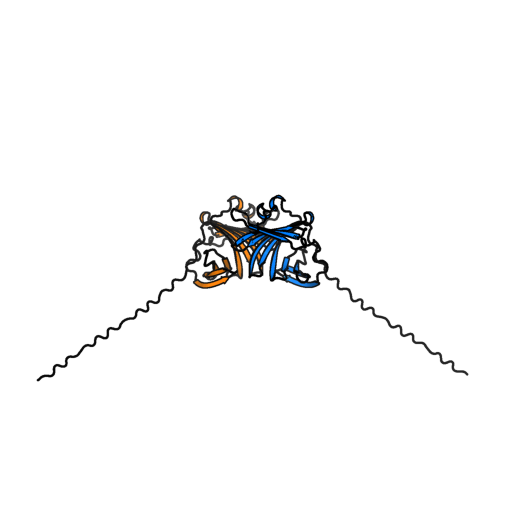6 N N . ILE B 1 156 ? -4.203 3.854 14.383 1 98.19 156 ILE B N 1
ATOM 2807 C CA . ILE B 1 156 ? -3.855 3.762 12.969 1 98.19 156 ILE B CA 1
ATOM 2808 C C . ILE B 1 156 ? -2.346 3.91 12.805 1 98.19 156 ILE B C 1
ATOM 2810 O O . ILE B 1 156 ? -1.73 4.801 13.391 1 98.19 156 ILE B O 1
ATOM 2814 N N . ILE B 1 157 ? -1.801 2.992 12.07 1 98.56 157 ILE B N 1
ATOM 2815 C CA . ILE B 1 157 ? -0.38 3.033 11.742 1 98.56 157 ILE B CA 1
ATOM 2816 C C . ILE B 1 157 ? -0.204 3.334 10.25 1 98.56 157 ILE B C 1
ATOM 2818 O O . ILE B 1 157 ? -0.827 2.691 9.406 1 98.56 157 ILE B O 1
ATOM 2822 N N . THR B 1 158 ? 0.637 4.32 9.945 1 98.75 158 THR B N 1
ATOM 2823 C CA . THR B 1 158 ? 0.83 4.77 8.57 1 98.75 158 THR B CA 1
ATOM 2824 C C . THR B 1 158 ? 2.305 4.703 8.188 1 98.75 158 THR B C 1
ATOM 2826 O O . THR B 1 158 ? 3.152 5.309 8.844 1 98.75 158 THR B O 1
ATOM 2829 N N . HIS B 1 159 ? 2.619 3.926 7.211 1 98.88 159 HIS B N 1
ATOM 2830 C CA . HIS B 1 159 ? 3.945 3.912 6.605 1 98.88 159 HIS B CA 1
ATOM 2831 C C . HIS B 1 159 ? 3.99 4.789 5.359 1 98.88 159 HIS B C 1
ATOM 2833 O O . HIS B 1 159 ? 3.219 4.582 4.418 1 98.88 159 HIS B O 1
ATOM 2839 N N . VAL B 1 160 ? 4.887 5.754 5.355 1 98.94 160 VAL B N 1
ATOM 2840 C CA . VAL B 1 160 ? 5.031 6.652 4.215 1 98.94 160 VAL B CA 1
ATOM 2841 C C . VAL B 1 160 ? 5.875 5.98 3.133 1 98.94 160 VAL B C 1
ATOM 2843 O O . VAL B 1 160 ? 7.082 5.801 3.303 1 98.94 160 VAL B O 1
ATOM 2846 N N . MET B 1 161 ? 5.254 5.719 2.055 1 98.94 161 MET B N 1
ATOM 2847 C CA . MET B 1 161 ? 5.91 4.949 1.003 1 98.94 161 MET B CA 1
ATOM 2848 C C . MET B 1 161 ? 6.664 5.867 0.047 1 98.94 161 MET B C 1
ATOM 2850 O O . MET B 1 161 ? 7.773 5.543 -0.385 1 98.94 161 MET B O 1
ATOM 2854 N N . THR B 1 162 ? 6.016 6.879 -0.359 1 98.88 162 THR B N 1
ATOM 2855 C CA . THR B 1 162 ? 6.625 7.941 -1.15 1 98.88 162 THR B CA 1
ATOM 2856 C C . THR B 1 162 ? 6.27 9.312 -0.583 1 98.88 162 THR B C 1
ATOM 2858 O O . THR B 1 162 ? 5.27 9.453 0.124 1 98.88 162 THR B O 1
ATOM 2861 N N . PHE B 1 163 ? 7.125 10.234 -0.809 1 98.88 163 PHE B N 1
ATOM 2862 C CA . PHE B 1 163 ? 6.949 11.617 -0.365 1 98.88 163 PHE B CA 1
ATOM 2863 C C . PHE B 1 163 ? 7.473 12.594 -1.41 1 98.88 163 PHE B C 1
ATOM 2865 O O . PHE B 1 163 ? 8.68 12.836 -1.487 1 98.88 163 PHE B O 1
ATOM 2872 N N . GLU B 1 164 ? 6.539 13.125 -2.18 1 98.62 164 GLU B N 1
ATOM 2873 C CA . GLU B 1 164 ? 6.902 13.984 -3.305 1 98.62 164 GLU B CA 1
ATOM 2874 C C . GLU B 1 164 ? 6.559 15.445 -3.018 1 98.62 164 GLU B C 1
ATOM 2876 O O . GLU B 1 164 ? 5.414 15.867 -3.203 1 98.62 164 GLU B O 1
ATOM 2881 N N . VAL B 1 165 ? 7.574 16.188 -2.668 1 98.62 165 VAL B N 1
ATOM 2882 C CA . VAL B 1 165 ? 7.41 17.594 -2.33 1 98.62 165 VAL B CA 1
ATOM 2883 C C . VAL B 1 165 ? 7.039 18.391 -3.58 1 98.62 165 VAL B C 1
ATOM 2885 O O . VAL B 1 165 ? 7.621 18.172 -4.648 1 98.62 165 VAL B O 1
ATOM 2888 N N . GLY B 1 166 ? 6.09 19.219 -3.475 1 98.62 166 GLY B N 1
ATOM 2889 C CA . GLY B 1 166 ? 5.715 20.125 -4.551 1 98.62 166 GLY B CA 1
ATOM 2890 C C . GLY B 1 166 ? 4.621 19.562 -5.445 1 98.62 166 GLY B C 1
ATOM 2891 O O . GLY B 1 166 ? 4.016 20.297 -6.227 1 98.62 166 GLY B O 1
ATOM 2892 N N . ALA B 1 167 ? 4.316 18.312 -5.344 1 98.44 167 ALA B N 1
ATOM 2893 C CA . ALA B 1 167 ? 3.271 17.688 -6.16 1 98.44 167 ALA B CA 1
ATOM 2894 C C . ALA B 1 167 ? 1.893 18.219 -5.766 1 98.44 167 ALA B C 1
ATOM 2896 O O . ALA B 1 167 ? 1.614 18.422 -4.582 1 98.44 167 ALA B O 1
ATOM 2897 N N . THR B 1 168 ? 1.039 18.375 -6.797 1 97.56 168 THR B N 1
ATOM 2898 C CA . THR B 1 168 ? -0.319 18.844 -6.559 1 97.56 168 THR B CA 1
ATOM 2899 C C . THR B 1 168 ? -1.327 18.031 -7.367 1 97.56 168 THR B C 1
ATOM 2901 O O . THR B 1 168 ? -0.976 17.438 -8.383 1 97.56 168 THR B O 1
ATOM 2904 N N . LEU B 1 169 ? -2.463 18.016 -6.84 1 96.88 169 LEU B N 1
ATOM 2905 C CA . LEU B 1 169 ? -3.584 17.375 -7.523 1 96.88 169 LEU B CA 1
ATOM 2906 C C . LEU B 1 169 ? -4.383 18.406 -8.328 1 96.88 169 LEU B C 1
ATOM 2908 O O . LEU B 1 169 ? -4.664 19.5 -7.84 1 96.88 169 LEU B O 1
ATOM 2912 N N . PRO B 1 170 ? -4.707 18.047 -9.594 1 94.19 170 PRO B N 1
ATOM 2913 C CA . PRO B 1 170 ? -5.562 18.969 -10.344 1 94.19 170 PRO B CA 1
ATOM 2914 C C . PRO B 1 170 ? -6.871 19.281 -9.625 1 94.19 170 PRO B C 1
ATOM 2916 O O . PRO B 1 170 ? -7.445 18.406 -8.977 1 94.19 170 PRO B O 1
ATOM 2919 N N . ASP B 1 171 ? -7.398 20.453 -9.844 1 91.5 171 ASP B N 1
ATOM 2920 C CA . ASP B 1 171 ? -8.609 20.922 -9.172 1 91.5 171 ASP B CA 1
ATOM 2921 C C . ASP B 1 171 ? -9.812 20.047 -9.539 1 91.5 171 ASP B C 1
ATOM 2923 O O . ASP B 1 171 ? -10.695 19.812 -8.719 1 91.5 171 ASP B O 1
ATOM 2927 N N . SER B 1 172 ? -9.859 19.562 -10.688 1 86.31 172 SER B N 1
ATOM 2928 C CA . SER B 1 172 ? -11 18.812 -11.18 1 86.31 172 SER B CA 1
ATOM 2929 C C . SER B 1 172 ? -11.156 17.484 -10.438 1 86.31 172 SER B C 1
ATOM 2931 O O . SER B 1 172 ? -12.234 16.891 -10.453 1 86.31 172 SER B O 1
ATOM 2933 N N . THR B 1 173 ? -10.125 17.078 -9.742 1 85.31 173 THR B N 1
ATOM 2934 C CA . THR B 1 173 ? -10.148 15.766 -9.086 1 85.31 173 THR B CA 1
ATOM 2935 C C . THR B 1 173 ? -10.797 15.867 -7.711 1 85.31 173 THR B C 1
ATOM 2937 O O . THR B 1 173 ? -11.18 14.852 -7.125 1 85.31 173 THR B O 1
ATOM 2940 N N . VAL B 1 174 ? -10.961 17.109 -7.23 1 85.06 174 VAL B N 1
ATOM 2941 C CA . VAL B 1 174 ? -11.344 17.234 -5.828 1 85.06 174 VAL B CA 1
ATOM 2942 C C . VAL B 1 174 ? -12.781 17.734 -5.73 1 85.06 174 VAL B C 1
ATOM 2944 O O . VAL B 1 174 ? -13.273 18.031 -4.637 1 85.06 174 VAL B O 1
ATOM 2947 N N . GLN B 1 175 ? -13.453 17.828 -6.785 1 88.31 175 GLN B N 1
ATOM 2948 C CA . GLN B 1 175 ? -14.844 18.266 -6.715 1 88.31 175 GLN B CA 1
ATOM 2949 C C . GLN B 1 175 ? -15.758 17.125 -6.27 1 88.31 175 GLN B C 1
ATOM 2951 O O . GLN B 1 175 ? -15.898 16.125 -6.973 1 88.31 175 GLN B O 1
ATOM 2956 N N . ALA B 1 176 ? -16.359 17.328 -5.105 1 92 176 ALA B N 1
ATOM 2957 C CA . ALA B 1 176 ? -17.312 16.344 -4.625 1 92 176 ALA B CA 1
ATOM 2958 C C . ALA B 1 176 ? -18.516 16.234 -5.562 1 92 176 ALA B C 1
ATOM 2960 O O . ALA B 1 176 ? -18.922 17.234 -6.16 1 92 176 ALA B O 1
ATOM 2961 N N . PRO B 1 177 ? -19.062 15.094 -5.641 1 93.31 177 PRO B N 1
ATOM 2962 C CA . PRO B 1 177 ? -20.219 14.945 -6.516 1 93.31 177 PRO B CA 1
ATOM 2963 C C . PRO B 1 177 ? -21.438 15.734 -6.023 1 93.31 177 PRO B C 1
ATOM 2965 O O . PRO B 1 177 ? -21.484 16.125 -4.852 1 93.31 177 PRO B O 1
ATOM 2968 N N . GLU B 1 178 ? -22.312 15.867 -6.93 1 90.62 178 GLU B N 1
ATOM 2969 C CA . GLU B 1 178 ? -23.484 16.703 -6.672 1 90.62 178 GLU B CA 1
ATOM 2970 C C . GLU B 1 178 ? -24.281 16.172 -5.48 1 90.62 178 GLU B C 1
ATOM 2972 O O . GLU B 1 178 ? -24.828 16.953 -4.695 1 90.62 178 GLU B O 1
ATOM 2977 N N . TYR B 1 179 ? -24.328 14.867 -5.312 1 92.38 179 TYR B N 1
ATOM 2978 C CA . TYR B 1 179 ? -25.172 14.266 -4.289 1 92.38 179 TYR B CA 1
ATOM 2979 C C . TYR B 1 179 ? -24.609 14.516 -2.896 1 92.38 179 TYR B C 1
ATOM 2981 O O . TYR B 1 179 ? -25.25 14.211 -1.891 1 92.38 179 TYR B O 1
ATOM 2989 N N . CYS B 1 180 ? -23.422 15.055 -2.809 1 93.06 180 CYS B N 1
ATOM 2990 C CA . CYS B 1 180 ? -22.891 15.461 -1.513 1 93.06 180 CYS B CA 1
ATOM 2991 C C . CYS B 1 180 ? -23.547 16.75 -1.037 1 93.06 180 CYS B C 1
ATOM 2993 O O . CYS B 1 180 ? -23.438 17.109 0.138 1 93.06 180 CYS B O 1
ATOM 2995 N N . PHE B 1 181 ? -24.109 17.422 -1.906 1 89.38 181 PHE B N 1
ATOM 2996 C CA . PHE B 1 181 ? -24.641 18.75 -1.588 1 89.38 181 PHE B CA 1
ATOM 2997 C C . PHE B 1 181 ? -26.156 18.734 -1.528 1 89.38 181 PHE B C 1
ATOM 2999 O O . PHE B 1 181 ? -26.781 19.781 -1.316 1 89.38 181 PHE B O 1
ATOM 3006 N N . THR B 1 182 ? -26.734 17.656 -1.95 1 77.88 182 THR B N 1
ATOM 3007 C CA . THR B 1 182 ? -28.188 17.594 -1.885 1 77.88 182 THR B CA 1
ATOM 3008 C C . THR B 1 182 ? -28.641 17.047 -0.536 1 77.88 182 THR B C 1
ATOM 3010 O O . THR B 1 182 ? -28.047 16.109 -0.008 1 77.88 182 THR B O 1
ATOM 3013 N N . ALA B 1 183 ? -29.109 17.875 0.386 1 59.62 183 ALA B N 1
ATOM 3014 C CA . ALA B 1 183 ? -29.625 17.625 1.73 1 59.62 183 ALA B CA 1
ATOM 3015 C C . ALA B 1 183 ? -30.391 16.312 1.785 1 59.62 183 ALA B C 1
ATOM 3017 O O . ALA B 1 183 ? -31.188 16.016 0.892 1 59.62 183 ALA B O 1
ATOM 3018 N N . GLN B 1 184 ? -29.859 15.242 2.393 1 52.06 184 GLN B N 1
ATOM 3019 C CA . GLN B 1 184 ? -30.812 14.203 2.781 1 52.06 184 GLN B CA 1
ATOM 3020 C C . GLN B 1 184 ? -32.031 14.805 3.465 1 52.06 184 GLN B C 1
ATOM 3022 O O . GLN B 1 184 ? -31.906 15.477 4.488 1 52.06 184 GLN B O 1
ATOM 3027 N N . LYS B 1 185 ? -33.031 15.352 2.822 1 42.19 185 LYS B N 1
ATOM 3028 C CA . LYS B 1 185 ? -34.281 15.734 3.439 1 42.19 185 LYS B CA 1
ATOM 3029 C C . LYS B 1 185 ? -34.781 14.656 4.414 1 42.19 185 LYS B C 1
ATOM 3031 O O . LYS B 1 185 ? -34.844 13.477 4.062 1 42.19 185 LYS B O 1
ATOM 3036 N N . ASP B 1 186 ? -34.469 14.875 5.648 1 41.06 186 ASP B N 1
ATOM 3037 C CA . ASP B 1 186 ? -35.219 14.117 6.625 1 41.06 186 ASP B CA 1
ATOM 3038 C C . ASP B 1 186 ? -36.656 13.906 6.145 1 41.06 186 ASP B C 1
ATOM 3040 O O . ASP B 1 186 ? -37.375 14.875 5.895 1 41.06 186 ASP B O 1
ATOM 3044 N N . VAL B 1 187 ? -36.906 13 5.406 1 31.69 187 VAL B N 1
ATOM 3045 C CA . VAL B 1 187 ? -38.312 12.648 5.484 1 31.69 187 VAL B CA 1
ATOM 3046 C C . VAL B 1 187 ? -38.656 12.234 6.91 1 31.69 187 VAL B C 1
ATOM 3048 O O . VAL B 1 187 ? -37.906 11.531 7.57 1 31.69 187 VAL B O 1
#

Secondary structure (DSSP, 8-state):
-------------------------PPPPPPPPSEEEEEEEEE-TTS-EEEEEEEEETTTTEEEEEEEETTS-EEEEEEETTSEEEEE--STT--EEEEE-SS-SPPTTTTTTPEEEEEEEETTEEEEEEEETTTEEEEEETTT--EEEEEETTS-EEEEEEEEET----GGGSPPPGGGSS-----/-------------------------PPPPPPPPSEEEEEEEEE-TTS-EEEEEEEEETTTTEEEEEEEETTS-EEEEEEETTSEEEEE--STT--EEEEE-SS-SPPTTTTTTPEEEEEEEETTEEEEEEEETTTEEEEEETTT--EEEEEETTS-EEEEEEEEET----GGGS---GGGSS-----

Foldseek 3Di:
DDPDPPPDPPPPPPPPPPPPPVPPDDDAAQFAFQWKWWWKWKQDLVRWIKIWTWTHHNVQQWTWTFIDTDVDATWIWIFGQCQKIWIWGDDPPIDIDIDGRRGTDQDRRNCVPWAWDQWDQDPNAIWTWTDDPQFWIWTAGPPPSHTAWIATPSGMIIGTDDMGHPDHDDPVVRDDDPVNVPPPPPD/DDPPPPPPPPPPPPPPPPPPPVPPDDDAAQFAFQWKWWWKWKQDLVRWIKIWTWTHHNVQQWTWIFIDTDVDATWIWIFGQCQKIWIWGDDPPIDIDIDGRRGTDQGRRNCVPWAWDQWDQDPNAIWTWTDDPQFWIWTAGPPPSHTAWIATPSGMIIGTDDMGHPDHDDPVVRDDDPVNVPPPPPD

Nearest PDB structures (foldseek):
  6e7o-assembly2_D  TM=7.727E-01  e=1.435E-06  Homo sapiens
  6e7o-assembly1_A  TM=7.670E-01  e=1.363E-06  Homo sapiens
  6jld-assembly2_D  TM=7.243E-01  e=6.319E-07  Homo sapiens
  2zf3-assembly1_B  TM=6.926E-01  e=7.370E-07  Chromobacterium violaceum
  4hfs-assembly1_B  TM=1.852E-01  e=1.021E-01  Bacillus subtilis subsp. subtilis str. 168

Organism: Theobroma cacao (NCBI:txid3641)

InterPro domains:
  IPR038941 At4g14100-like [PTHR33880] (10-185)
  IPR059439 Domain of unknown function DUF8395 [PF28435] (31-180)